Protein AF-A0A7S2PD81-F1 (afdb_monomer_lite)

Organism: NCBI:txid1333877

Radius of gyration: 22.2 Å; chains: 1; bounding box: 56×40×67 Å

Foldseek 3Di:
DLLLVLLVLVVCQQAPWDFDDDPPDGDTHHPPSNCLQLQNFPDPPRAHAEADCVLVVLQVLFDADPDVVVVVSSVVSVCSRVCVCVVRVADPDLQRYAPVCLVVLVFQFPVSNNVQLVSQVRVCVVVVHDDDPSLCLLQCVPVPNCVRCVSSVVSVLSVCVVVLVSFLFPLLADDDDDDDPVQSDKRWDKDFSCQQANDDDTPHIGIAIGGPQDSRSQFSDPDPPDPPRHRDHDPSSYNRDDPLQLCVQDPDHDQALVVLVPDPDGHCPVVPDDSVRSSVSSNVSNDPVSSNDD

Secondary structure (DSSP, 8-state):
-HHHHHHHHHHHHHH-EEEP--SS---EEE-HHHHHHTT--SSTT----EE--HHHHHHHTT-----HHHHHHHHHHHHHHHHHHHHTT--SSTTTEE-GGGGTTT--BGGG-HHHHHHHHHHHHHTT---SSHHHHHHTSSHHHHHH-HHHHHHHHHHHHHHHTT-S-GGGSPPS----GGGGS-EEEEEEHHHHH-SS---SEEEEEEBTTBS-TT-S-SSSS-TT-S----TTS-SS--TT-GGGTSSS--SSHHHHHT-S----TTTTS-HHHHHHHHHHTTSTTTTS--

Structure (mmCIF, N/CA/C/O backbone):
data_AF-A0A7S2PD81-F1
#
_entry.id   AF-A0A7S2PD81-F1
#
loop_
_atom_site.group_PDB
_atom_site.id
_atom_site.type_symbol
_atom_site.label_atom_id
_atom_site.label_alt_id
_atom_site.label_comp_id
_atom_site.label_asym_id
_atom_site.label_entity_id
_atom_site.label_seq_id
_atom_site.pdbx_PDB_ins_code
_atom_site.Cartn_x
_atom_site.Cartn_y
_atom_site.Cartn_z
_atom_site.occupancy
_atom_site.B_iso_or_equiv
_atom_site.auth_seq_id
_atom_site.auth_comp_id
_atom_site.auth_asym_id
_atom_site.auth_atom_id
_atom_site.pdbx_PDB_model_num
ATOM 1 N N . VAL A 1 1 ? 2.265 -14.048 -4.305 1.00 79.00 1 VAL A N 1
ATOM 2 C CA . VAL A 1 1 ? 1.873 -14.519 -2.953 1.00 79.00 1 VAL A CA 1
ATOM 3 C C . VAL A 1 1 ? 1.344 -13.384 -2.081 1.00 79.00 1 VAL A C 1
ATOM 5 O O . VAL A 1 1 ? 0.157 -13.403 -1.804 1.00 79.00 1 VAL A O 1
ATOM 8 N N . LEU A 1 2 ? 2.142 -12.369 -1.715 1.00 88.75 2 LEU A N 1
ATOM 9 C CA . LEU A 1 2 ? 1.681 -11.299 -0.805 1.00 88.75 2 LEU A CA 1
ATOM 10 C C . LEU A 1 2 ? 0.425 -10.558 -1.285 1.00 88.75 2 LEU A C 1
ATOM 12 O O . LEU A 1 2 ? -0.483 -10.368 -0.492 1.00 88.75 2 LEU A O 1
ATOM 16 N N . GLY A 1 3 ? 0.303 -10.255 -2.583 1.00 93.00 3 GLY A N 1
ATOM 17 C CA . GLY A 1 3 ? -0.928 -9.649 -3.110 1.00 93.00 3 GLY A CA 1
ATOM 18 C C . GLY A 1 3 ? -2.180 -10.514 -2.928 1.00 93.00 3 GLY A C 1
ATOM 19 O O . GLY A 1 3 ? -3.256 -9.981 -2.686 1.00 93.00 3 GLY A O 1
ATOM 20 N N . ALA A 1 4 ? -2.047 -11.846 -2.971 1.00 95.06 4 ALA A N 1
ATOM 21 C CA . ALA A 1 4 ? -3.160 -12.761 -2.708 1.00 95.06 4 ALA A CA 1
ATOM 22 C C . ALA A 1 4 ? -3.541 -12.754 -1.224 1.00 95.06 4 ALA A C 1
ATOM 24 O O . ALA A 1 4 ? -4.722 -12.692 -0.902 1.00 95.06 4 ALA A O 1
ATOM 25 N N . ILE A 1 5 ? -2.548 -12.732 -0.328 1.00 96.50 5 ILE A N 1
ATOM 26 C CA . ILE A 1 5 ? -2.778 -12.587 1.116 1.00 96.50 5 ILE A CA 1
ATOM 27 C C . ILE A 1 5 ? -3.477 -11.252 1.406 1.00 96.50 5 ILE A C 1
ATOM 29 O O . ILE A 1 5 ? -4.442 -11.227 2.160 1.00 96.50 5 ILE A O 1
ATOM 33 N N . SER A 1 6 ? -3.062 -10.161 0.758 1.00 97.06 6 SER A N 1
ATOM 34 C CA . SER A 1 6 ? -3.711 -8.852 0.880 1.00 97.06 6 SER A CA 1
ATOM 35 C C . SER A 1 6 ? -5.141 -8.831 0.348 1.00 97.06 6 SER A C 1
ATOM 37 O O . SER A 1 6 ? -6.004 -8.244 0.991 1.00 97.06 6 SER A O 1
ATOM 39 N N . ALA A 1 7 ? -5.419 -9.491 -0.780 1.00 97.31 7 ALA A N 1
ATOM 40 C CA . ALA A 1 7 ? -6.780 -9.619 -1.304 1.00 97.31 7 ALA A CA 1
ATOM 41 C C . ALA A 1 7 ? -7.683 -10.416 -0.347 1.00 97.31 7 ALA A C 1
ATOM 43 O O . ALA A 1 7 ? -8.806 -10.005 -0.066 1.00 97.31 7 ALA A O 1
ATOM 44 N N . VAL A 1 8 ? -7.177 -11.522 0.212 1.00 96.88 8 VAL A N 1
ATOM 45 C CA . VAL A 1 8 ? -7.891 -12.299 1.236 1.00 96.88 8 VAL A CA 1
ATOM 46 C C . VAL A 1 8 ? -8.118 -11.459 2.493 1.00 96.88 8 VAL A C 1
ATOM 48 O O . VAL A 1 8 ? -9.227 -11.453 3.020 1.00 96.88 8 VAL A O 1
ATOM 51 N N . ALA A 1 9 ? -7.108 -10.719 2.954 1.00 96.75 9 ALA A N 1
ATOM 52 C CA . ALA A 1 9 ? -7.219 -9.858 4.125 1.00 96.75 9 ALA A CA 1
ATOM 53 C C . ALA A 1 9 ? -8.252 -8.740 3.925 1.00 96.75 9 ALA A C 1
ATOM 55 O O . ALA A 1 9 ? -9.070 -8.525 4.814 1.00 96.75 9 ALA A O 1
ATOM 56 N N . ASP A 1 10 ? -8.274 -8.079 2.761 1.00 97.06 10 ASP A N 1
ATOM 57 C CA . ASP A 1 10 ? -9.291 -7.071 2.423 1.00 97.06 10 ASP A CA 1
ATOM 58 C C . ASP A 1 10 ? -10.686 -7.704 2.336 1.00 97.06 10 ASP A C 1
ATOM 60 O O . ASP A 1 10 ? -11.639 -7.176 2.906 1.00 97.06 10 ASP A O 1
ATOM 64 N N . ARG A 1 11 ? -10.812 -8.894 1.734 1.00 95.81 11 ARG A N 1
ATOM 65 C CA . ARG A 1 11 ? -12.096 -9.605 1.673 1.00 95.81 11 ARG A CA 1
ATOM 66 C C . ARG A 1 11 ? -12.621 -9.937 3.063 1.00 95.81 11 ARG A C 1
ATOM 68 O O . ARG A 1 11 ? -13.785 -9.666 3.346 1.00 95.81 11 ARG A O 1
ATOM 75 N N . VAL A 1 12 ? -11.768 -10.488 3.926 1.00 94.62 12 VAL A N 1
ATOM 76 C CA . VAL A 1 12 ? -12.110 -10.791 5.321 1.00 94.62 12 VAL A CA 1
ATOM 77 C C . VAL A 1 12 ? -12.462 -9.511 6.070 1.00 94.62 12 VAL A C 1
ATOM 79 O O . VAL A 1 12 ? -13.479 -9.485 6.754 1.00 94.62 12 VAL A O 1
ATOM 82 N N . ALA A 1 13 ? -11.681 -8.440 5.907 1.00 94.50 13 ALA A N 1
ATOM 83 C CA . ALA A 1 13 ? -11.956 -7.143 6.513 1.00 94.50 13 ALA A CA 1
ATOM 84 C C . ALA A 1 13 ? -13.332 -6.597 6.119 1.00 94.50 13 ALA A C 1
ATOM 86 O O . ALA A 1 13 ? -14.002 -6.022 6.966 1.00 94.50 13 ALA A O 1
ATOM 87 N N . ARG A 1 14 ? -13.790 -6.808 4.880 1.00 93.62 14 ARG A N 1
ATOM 88 C CA . ARG A 1 14 ? -15.104 -6.343 4.397 1.00 93.62 14 ARG A CA 1
ATOM 89 C C . ARG A 1 14 ? -16.279 -7.207 4.835 1.00 93.62 14 ARG A C 1
ATOM 91 O O . ARG A 1 14 ? -17.405 -6.723 4.835 1.00 93.62 14 ARG A O 1
ATOM 98 N N . THR A 1 15 ? -16.056 -8.474 5.174 1.00 91.31 15 THR A N 1
ATOM 99 C CA . THR A 1 15 ? -17.133 -9.414 5.535 1.00 91.31 15 THR A CA 1
ATOM 100 C C . THR A 1 15 ? -17.123 -9.821 7.005 1.00 91.31 15 THR A C 1
ATOM 102 O O . THR A 1 15 ? -17.916 -10.675 7.401 1.00 91.31 15 THR A O 1
ATOM 105 N N . ARG A 1 16 ? -16.204 -9.287 7.817 1.00 83.19 16 ARG A N 1
ATOM 106 C CA . ARG A 1 16 ? -16.039 -9.702 9.211 1.00 83.19 16 ARG A CA 1
ATOM 107 C C . ARG A 1 16 ? -17.278 -9.338 10.023 1.00 83.19 16 ARG A C 1
ATOM 109 O O . ARG A 1 16 ? -17.731 -8.198 10.042 1.00 83.19 16 ARG A O 1
ATOM 116 N N . THR A 1 17 ? -17.784 -10.324 10.753 1.00 80.12 17 THR A N 1
ATOM 117 C CA . THR A 1 17 ? -18.875 -10.148 11.710 1.00 80.12 17 THR A CA 1
ATOM 118 C C . THR A 1 17 ? -18.384 -10.390 13.130 1.00 80.12 17 THR A C 1
ATOM 120 O O . THR A 1 17 ? -17.614 -11.322 13.369 1.00 80.12 17 THR A O 1
ATOM 123 N N . ARG A 1 18 ? -18.844 -9.578 14.080 1.00 68.81 18 ARG A N 1
ATOM 124 C CA . ARG A 1 18 ? -18.704 -9.804 15.520 1.00 68.81 18 ARG A CA 1
ATOM 125 C C . ARG A 1 18 ? -19.963 -10.517 16.023 1.00 68.81 18 ARG A C 1
ATOM 127 O O . ARG A 1 18 ? -21.078 -10.142 15.665 1.00 68.81 18 ARG A O 1
ATOM 134 N N . CYS A 1 19 ? -19.784 -11.556 16.837 1.00 59.06 19 CYS A N 1
ATOM 135 C CA . CYS A 1 19 ? -20.883 -12.133 17.610 1.00 59.06 19 CYS A CA 1
ATOM 136 C C . CYS A 1 19 ? -20.989 -11.362 18.923 1.00 59.06 19 CYS A C 1
ATOM 138 O O . CYS A 1 19 ? -20.061 -11.419 19.731 1.00 59.06 19 CYS A O 1
ATOM 140 N N . MET A 1 20 ? -22.112 -10.685 19.143 1.00 55.31 20 MET A N 1
ATOM 141 C CA . MET A 1 20 ? -22.468 -10.213 20.478 1.00 55.31 20 MET A CA 1
ATOM 142 C C . MET A 1 20 ? -23.136 -11.372 21.224 1.00 55.31 20 MET A C 1
ATOM 144 O O . MET A 1 20 ? -23.977 -12.077 20.665 1.00 55.31 20 MET A O 1
ATOM 148 N N . ARG A 1 21 ? -22.737 -11.611 22.476 1.00 52.31 21 ARG A N 1
ATOM 149 C CA . ARG A 1 21 ? -23.534 -12.432 23.394 1.00 52.31 21 ARG A CA 1
ATOM 150 C C . ARG A 1 21 ? -24.501 -11.496 24.106 1.00 52.31 21 ARG A C 1
ATOM 152 O O . ARG A 1 21 ? -24.147 -10.977 25.156 1.00 52.31 21 ARG A O 1
ATOM 159 N N . ASP A 1 22 ? -25.685 -11.303 23.542 1.00 52.50 22 ASP A N 1
ATOM 160 C CA . ASP A 1 22 ? -26.832 -10.877 24.341 1.00 52.50 22 ASP A CA 1
ATOM 161 C C . ASP A 1 22 ? -27.573 -12.123 24.831 1.00 52.50 22 ASP A C 1
ATOM 163 O O . ASP A 1 22 ? -27.659 -13.130 24.127 1.00 52.50 22 ASP A O 1
ATOM 167 N N . GLU A 1 23 ? -28.084 -12.077 26.063 1.00 49.88 23 GLU A N 1
ATOM 168 C CA . GLU A 1 23 ? -28.612 -13.229 26.816 1.00 49.88 23 GLU A CA 1
ATOM 169 C C . GLU A 1 23 ? -29.814 -13.946 26.162 1.00 49.88 23 GLU A C 1
ATOM 171 O O . GLU A 1 23 ? -30.316 -14.922 26.722 1.00 49.88 23 GLU A O 1
ATOM 176 N N . LYS A 1 24 ? -30.291 -13.503 24.987 1.00 51.91 24 LYS A N 1
ATOM 177 C CA . LYS A 1 24 ? -31.469 -14.077 24.316 1.00 51.91 24 LYS A CA 1
ATOM 178 C C . LYS A 1 24 ? -31.337 -14.368 22.816 1.00 51.91 24 LYS A C 1
ATOM 180 O O . LYS A 1 24 ? -32.020 -15.282 22.373 1.00 51.91 24 LYS A O 1
ATOM 185 N N . GLU A 1 25 ? -30.448 -13.724 22.054 1.00 51.91 25 GLU A N 1
ATOM 186 C CA . GLU A 1 25 ? -30.193 -14.076 20.643 1.00 51.91 25 GLU A CA 1
ATOM 187 C C . GLU A 1 25 ? -28.744 -13.781 20.229 1.00 51.91 25 GLU A C 1
ATOM 189 O O . GLU A 1 25 ? -28.169 -12.746 20.560 1.00 51.91 25 GLU A O 1
ATOM 194 N N . LEU A 1 26 ? -28.144 -14.708 19.475 1.00 56.06 26 LEU A N 1
ATOM 195 C CA . LEU A 1 26 ? -26.815 -14.539 18.891 1.00 56.06 26 LEU A CA 1
ATOM 196 C C . LEU A 1 26 ? -26.930 -13.713 17.599 1.00 56.06 26 LEU A C 1
ATOM 198 O O . LEU A 1 26 ? -26.946 -14.270 16.500 1.00 56.06 26 LEU A O 1
ATOM 202 N N . GLU A 1 27 ? -27.008 -12.389 17.711 1.00 58.91 27 GLU A N 1
ATOM 203 C CA . GLU A 1 27 ? -26.963 -11.519 16.533 1.00 58.91 27 GLU A CA 1
ATOM 204 C C . GLU A 1 27 ? -25.533 -11.434 15.972 1.00 58.91 27 GLU A C 1
ATOM 206 O O . GLU A 1 27 ? -24.573 -11.068 16.660 1.00 58.91 27 GLU A O 1
ATOM 211 N N . ARG A 1 28 ? -25.377 -11.758 14.682 1.00 67.19 28 ARG A N 1
ATOM 212 C CA . ARG A 1 28 ? -24.146 -11.485 13.927 1.00 67.19 28 ARG A CA 1
ATOM 213 C C . ARG A 1 28 ? -24.239 -10.080 13.346 1.00 67.19 28 ARG A C 1
ATOM 215 O O . ARG A 1 28 ? -24.979 -9.871 12.389 1.00 67.19 28 ARG A O 1
ATOM 222 N N . ARG A 1 29 ? -23.462 -9.138 13.877 1.00 75.75 29 ARG A N 1
ATOM 223 C CA . ARG A 1 29 ? -23.321 -7.788 13.302 1.00 75.75 29 ARG A CA 1
ATOM 224 C C . ARG A 1 29 ? -21.981 -7.656 12.597 1.00 75.75 29 ARG A C 1
ATOM 226 O O . ARG A 1 29 ? -21.028 -8.335 12.975 1.00 75.75 29 ARG A O 1
ATOM 233 N N . GLN A 1 30 ? -21.893 -6.832 11.555 1.00 82.81 30 GLN A N 1
ATOM 234 C CA . GLN A 1 30 ? -20.594 -6.523 10.951 1.00 82.81 30 GLN A CA 1
ATOM 235 C C . GLN A 1 30 ? -19.711 -5.799 11.975 1.00 82.81 30 GLN A C 1
ATOM 237 O O . GLN A 1 30 ? -20.220 -5.174 12.903 1.00 82.81 30 GLN A O 1
ATOM 242 N N . SER A 1 31 ? -18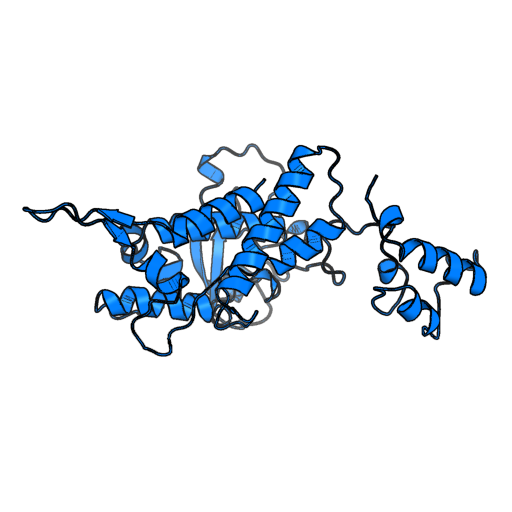.386 -5.948 11.884 1.00 89.56 31 SER A N 1
ATOM 243 C CA . SER A 1 31 ? -17.523 -5.108 12.719 1.00 89.56 31 SER A CA 1
ATOM 244 C C . SER A 1 31 ? -17.572 -3.665 12.219 1.00 89.56 31 SER A C 1
ATOM 246 O O . SER A 1 31 ? -17.705 -3.432 11.021 1.00 89.56 31 SER A O 1
ATOM 248 N N . GLU A 1 32 ? -17.413 -2.692 13.113 1.00 90.81 32 GLU A N 1
ATOM 249 C CA . GLU A 1 32 ? -17.400 -1.265 12.746 1.00 90.81 32 GLU A CA 1
ATOM 250 C C . GLU A 1 32 ? -16.345 -0.973 11.673 1.00 90.81 32 GLU A C 1
ATOM 252 O O . GLU A 1 32 ? -16.590 -0.238 10.723 1.00 90.81 32 GLU A O 1
ATOM 257 N N . PHE A 1 33 ? -15.177 -1.616 11.767 1.00 92.62 33 PHE A N 1
ATOM 258 C CA . PHE A 1 33 ? -14.152 -1.528 10.732 1.00 92.62 33 PHE A CA 1
ATOM 259 C C . PHE A 1 33 ? -14.675 -1.984 9.361 1.00 92.62 33 PHE A C 1
ATOM 261 O O . PHE A 1 33 ? -14.457 -1.279 8.376 1.00 92.62 33 PHE A O 1
ATOM 268 N N . SER A 1 34 ? -15.397 -3.110 9.298 1.00 93.81 34 SER A N 1
ATOM 269 C CA . SER A 1 34 ? -16.041 -3.602 8.073 1.00 93.81 34 SER A CA 1
ATOM 270 C C . SER A 1 34 ? -17.090 -2.631 7.539 1.00 93.81 34 SER A C 1
ATOM 272 O O . SER A 1 34 ? -17.115 -2.356 6.340 1.00 93.81 34 SER A O 1
ATOM 274 N N . GLU A 1 35 ? -17.937 -2.093 8.415 1.00 93.38 35 GLU A N 1
ATOM 275 C CA . GLU A 1 35 ? -18.982 -1.139 8.039 1.00 93.38 35 GLU A CA 1
ATOM 276 C C . GLU A 1 35 ? -18.373 0.114 7.399 1.00 93.38 35 GLU A C 1
ATOM 278 O O . GLU A 1 35 ? -18.733 0.478 6.275 1.00 93.38 35 GLU A O 1
ATOM 283 N N . LEU A 1 36 ? -17.359 0.703 8.039 1.00 94.50 36 LEU A N 1
ATOM 284 C CA . LEU A 1 36 ? -16.706 1.916 7.553 1.00 94.50 36 LEU A CA 1
ATOM 285 C C . LEU A 1 36 ? -16.028 1.725 6.192 1.00 94.50 36 LEU A C 1
ATOM 287 O O . LEU A 1 36 ? -16.194 2.567 5.306 1.00 94.50 36 LEU A O 1
ATOM 291 N N . ILE A 1 37 ? -15.282 0.636 5.979 1.00 94.94 37 ILE A N 1
ATOM 292 C CA . ILE A 1 37 ? -14.608 0.412 4.686 1.00 94.94 37 ILE A CA 1
ATOM 293 C C . ILE A 1 37 ? -15.589 0.068 3.553 1.00 94.94 37 ILE A C 1
ATOM 295 O O . ILE A 1 37 ? -15.266 0.288 2.384 1.00 94.94 37 ILE A O 1
ATOM 299 N N . ASN A 1 38 ? -16.785 -0.427 3.886 1.00 94.56 38 ASN A N 1
ATOM 300 C CA . ASN A 1 38 ? -17.868 -0.700 2.936 1.00 94.56 38 ASN A CA 1
ATOM 301 C C . ASN A 1 38 ? -18.773 0.515 2.670 1.00 94.56 38 ASN A C 1
ATOM 303 O O . ASN A 1 38 ? -19.664 0.429 1.831 1.00 94.56 38 ASN A O 1
ATOM 307 N N . GLY A 1 39 ? -18.541 1.648 3.338 1.00 92.62 39 GLY A N 1
ATOM 308 C CA . GLY A 1 39 ? -19.317 2.873 3.126 1.00 92.62 39 GLY A CA 1
ATOM 309 C C . GLY A 1 39 ? -20.480 3.076 4.103 1.00 92.62 39 GLY A C 1
ATOM 310 O O . GLY A 1 39 ? -21.169 4.086 4.005 1.00 92.62 39 GLY A O 1
ATOM 311 N N . ASN A 1 40 ? -20.664 2.190 5.081 1.00 90.25 40 ASN A N 1
ATOM 312 C CA . ASN A 1 40 ? -21.678 2.324 6.129 1.00 90.25 40 ASN A CA 1
ATOM 313 C C . ASN A 1 40 ? -21.104 3.136 7.298 1.00 90.25 40 ASN A C 1
ATOM 315 O O . ASN A 1 40 ? -20.761 2.592 8.343 1.00 90.25 40 ASN A O 1
ATOM 319 N N . GLY A 1 41 ? -20.901 4.436 7.081 1.00 85.00 41 GLY A N 1
ATOM 320 C CA . GLY A 1 41 ? -20.280 5.308 8.075 1.00 85.00 41 GLY A CA 1
ATOM 321 C C . GLY A 1 41 ? -21.232 6.119 8.942 1.00 85.00 41 GLY A C 1
ATOM 322 O O . GLY A 1 41 ? -22.447 6.058 8.780 1.00 85.00 41 GLY A O 1
ATOM 323 N N . PRO A 1 42 ? -20.670 6.925 9.862 1.00 81.25 42 PRO A N 1
ATOM 324 C CA . PRO A 1 42 ? -21.447 7.692 10.833 1.00 81.25 42 PRO A CA 1
ATOM 325 C C . PRO A 1 42 ? -22.253 8.837 10.201 1.00 81.25 42 PRO A C 1
ATOM 327 O O . PRO A 1 42 ? -23.141 9.389 10.845 1.00 81.25 42 PRO A O 1
ATOM 330 N N . THR A 1 43 ? -21.941 9.228 8.961 1.00 83.69 43 THR A N 1
ATOM 331 C CA . THR A 1 43 ? -22.621 10.304 8.230 1.00 83.69 43 THR A CA 1
ATOM 332 C C . THR A 1 43 ? -23.191 9.790 6.912 1.00 83.69 43 THR A C 1
ATOM 334 O O . THR A 1 43 ? -22.639 8.879 6.301 1.00 83.69 43 THR A O 1
ATOM 337 N N . GLN A 1 44 ? -24.264 10.424 6.424 1.00 79.25 44 GLN A N 1
ATOM 338 C CA . GLN A 1 44 ? -24.859 10.101 5.115 1.00 79.25 44 GLN A CA 1
ATOM 339 C C . GLN A 1 44 ? -23.907 10.361 3.933 1.00 79.25 44 GLN A C 1
ATOM 341 O O . GLN A 1 44 ? -24.076 9.782 2.867 1.00 79.25 44 GLN A O 1
ATOM 346 N N . GLU A 1 45 ? -22.900 11.218 4.119 1.00 86.19 45 GLU A N 1
ATOM 347 C CA . GLU A 1 45 ? -21.874 11.525 3.113 1.00 86.19 45 GLU A CA 1
ATOM 348 C C . GLU A 1 45 ? -20.661 10.586 3.175 1.00 86.19 45 GLU A C 1
ATOM 350 O O . GLU A 1 45 ? -19.696 10.764 2.425 1.00 86.19 45 GLU A O 1
ATOM 355 N N . TRP A 1 46 ? -20.657 9.616 4.093 1.00 92.00 46 TRP A N 1
ATOM 356 C CA . TRP A 1 46 ? -19.530 8.712 4.236 1.00 92.00 46 TRP A CA 1
ATOM 357 C C . TRP A 1 46 ? -19.331 7.883 2.968 1.00 92.00 46 TRP A C 1
ATOM 359 O O . TRP A 1 46 ? -20.260 7.278 2.437 1.00 92.00 46 TRP A O 1
ATOM 369 N N . ARG A 1 47 ? -18.087 7.842 2.488 1.00 93.12 47 ARG A N 1
ATOM 370 C CA . ARG A 1 47 ? -17.717 7.097 1.285 1.00 93.12 47 ARG A CA 1
ATOM 371 C C . ARG A 1 47 ? -16.887 5.865 1.635 1.00 93.12 47 ARG A C 1
ATOM 373 O O . ARG A 1 47 ? -16.043 5.951 2.535 1.00 93.12 47 ARG A O 1
ATOM 380 N N . PRO A 1 48 ? -17.080 4.754 0.903 1.00 95.12 48 PRO A N 1
ATOM 381 C CA . PRO A 1 48 ? -16.290 3.543 1.077 1.00 95.12 48 PRO A CA 1
ATOM 382 C C . PRO A 1 48 ? -14.799 3.805 0.843 1.00 95.12 48 PRO A C 1
ATOM 384 O O . PRO A 1 48 ? -14.407 4.768 0.179 1.00 95.12 48 PRO A O 1
ATOM 387 N N . LEU A 1 49 ? -13.973 2.936 1.419 1.00 96.25 49 LEU A N 1
ATOM 388 C CA . LEU A 1 49 ? -12.516 3.034 1.401 1.00 96.25 49 LEU A CA 1
ATOM 389 C C . LEU A 1 49 ? -11.920 1.739 0.848 1.00 96.25 49 LEU A C 1
ATOM 391 O O . LEU A 1 49 ? -12.423 0.647 1.127 1.00 96.25 49 LEU A O 1
ATOM 395 N N . ALA A 1 50 ? -10.830 1.832 0.090 1.00 96.06 50 ALA A N 1
ATOM 396 C CA . ALA A 1 50 ? -10.133 0.654 -0.428 1.00 96.06 50 ALA A CA 1
ATOM 397 C C . ALA A 1 50 ? -8.627 0.864 -0.562 1.00 96.06 50 ALA A C 1
ATOM 399 O O . ALA A 1 50 ? -8.137 1.984 -0.651 1.00 96.06 50 ALA A O 1
ATOM 400 N N . VAL A 1 51 ? -7.885 -0.237 -0.611 1.00 95.75 51 VAL A N 1
ATOM 401 C CA . VAL A 1 51 ? -6.463 -0.209 -0.958 1.00 95.75 51 VAL A CA 1
ATOM 402 C C . VAL A 1 51 ? -6.324 -0.066 -2.471 1.00 95.75 51 VAL A C 1
ATOM 404 O O . VAL A 1 51 ? -6.934 -0.831 -3.220 1.00 95.75 51 VAL A O 1
ATOM 407 N N . ASP A 1 52 ? -5.505 0.879 -2.931 1.00 92.81 52 ASP A N 1
ATOM 408 C CA . ASP A 1 52 ? -5.215 1.025 -4.359 1.00 92.81 52 ASP A CA 1
ATOM 409 C C . ASP A 1 52 ? -4.170 -0.016 -4.829 1.00 92.81 52 ASP A C 1
ATOM 411 O O . ASP A 1 52 ? -3.037 -0.013 -4.325 1.00 92.81 52 ASP A O 1
ATOM 415 N N . PRO A 1 53 ? -4.500 -0.897 -5.803 1.00 92.56 53 PRO A N 1
ATOM 416 C CA . PRO A 1 53 ? -3.570 -1.880 -6.352 1.00 92.56 53 PRO A CA 1
ATOM 417 C C . PRO A 1 53 ? -2.648 -1.327 -7.458 1.00 92.56 53 PRO A C 1
ATOM 419 O O . PRO A 1 53 ? -1.924 -2.115 -8.069 1.00 92.56 53 PRO A O 1
ATOM 422 N N . VAL A 1 54 ? -2.655 -0.024 -7.777 1.00 90.12 54 VAL A N 1
ATOM 423 C CA . VAL A 1 54 ? -1.904 0.552 -8.919 1.00 90.12 54 VAL A CA 1
ATOM 424 C C . VAL A 1 54 ? -0.438 0.123 -8.980 1.00 90.12 54 VAL A C 1
ATOM 426 O O . VAL A 1 54 ? 0.030 -0.279 -10.048 1.00 90.12 54 VAL A O 1
ATOM 429 N N . SER A 1 55 ? 0.298 0.160 -7.868 1.00 90.06 55 SER A N 1
ATOM 430 C CA . SER A 1 55 ? 1.703 -0.266 -7.879 1.00 90.06 55 SER A CA 1
ATOM 431 C C . SER A 1 55 ? 1.858 -1.752 -8.177 1.00 90.06 55 SER A C 1
ATOM 433 O O . SER A 1 55 ? 2.776 -2.137 -8.899 1.00 90.06 55 SER A O 1
ATOM 435 N N . PHE A 1 56 ? 0.934 -2.586 -7.691 1.00 92.06 56 PHE A N 1
ATOM 436 C CA . PHE A 1 56 ? 0.928 -4.013 -7.996 1.00 92.06 56 PHE A CA 1
ATOM 437 C C . PHE A 1 56 ? 0.655 -4.265 -9.476 1.00 92.06 56 PHE A C 1
ATOM 439 O O . PHE A 1 56 ? 1.352 -5.079 -10.078 1.00 92.06 56 PHE A O 1
ATOM 446 N N . LEU A 1 57 ? -0.302 -3.544 -10.070 1.00 88.94 57 LEU A N 1
ATOM 447 C CA . LEU A 1 57 ? -0.598 -3.621 -11.503 1.00 88.94 57 LEU A CA 1
ATOM 448 C C . LEU A 1 57 ? 0.638 -3.277 -12.331 1.00 88.94 57 LEU A C 1
ATOM 450 O O . LEU A 1 57 ? 1.045 -4.069 -13.175 1.00 88.94 57 LEU A O 1
ATOM 454 N N . ARG A 1 58 ? 1.285 -2.150 -12.016 1.00 86.25 58 ARG A N 1
ATOM 455 C CA . ARG A 1 58 ? 2.496 -1.701 -12.714 1.00 86.25 58 ARG A CA 1
ATOM 456 C C . ARG A 1 58 ? 3.635 -2.708 -12.611 1.00 86.25 58 ARG A C 1
ATOM 458 O O . ARG A 1 58 ? 4.244 -3.016 -13.626 1.00 86.25 58 ARG A O 1
ATOM 465 N N . GLN A 1 59 ? 3.925 -3.232 -11.416 1.00 86.56 59 GLN A N 1
ATOM 466 C CA . GLN A 1 59 ? 4.975 -4.250 -11.277 1.00 86.56 59 GLN A CA 1
ATOM 467 C C . GLN A 1 59 ? 4.601 -5.550 -12.002 1.00 86.56 59 GLN A C 1
ATOM 469 O O . GLN A 1 59 ? 5.454 -6.195 -12.602 1.00 86.56 59 GLN A O 1
ATOM 474 N N . SER A 1 60 ? 3.325 -5.935 -11.971 1.00 86.38 60 SER A N 1
ATOM 475 C CA . SER A 1 60 ? 2.842 -7.176 -12.585 1.00 86.38 60 SER A CA 1
ATOM 476 C C . SER A 1 60 ? 2.960 -7.195 -14.109 1.00 86.38 60 SER A C 1
ATOM 478 O O . SER A 1 60 ? 2.980 -8.284 -14.677 1.00 86.38 60 SER A O 1
ATOM 480 N N . GLU A 1 61 ? 3.069 -6.034 -14.765 1.00 80.12 61 GLU A N 1
ATOM 481 C CA . GLU A 1 61 ? 3.320 -5.939 -16.211 1.00 80.12 61 GLU A CA 1
ATOM 482 C C . GLU A 1 61 ? 4.660 -6.558 -16.622 1.00 80.12 61 GLU A C 1
ATOM 484 O O . GLU A 1 61 ? 4.790 -7.021 -17.750 1.00 80.12 61 GLU A O 1
ATOM 489 N N . THR A 1 62 ? 5.667 -6.532 -15.745 1.00 79.69 62 THR A N 1
ATOM 490 C CA . THR A 1 62 ? 7.043 -6.901 -16.112 1.00 79.69 62 THR A CA 1
ATOM 491 C C . THR A 1 62 ? 7.663 -7.972 -15.229 1.00 79.69 62 THR A C 1
ATOM 493 O O . THR A 1 62 ? 8.772 -8.413 -15.509 1.00 79.69 62 THR A O 1
ATOM 496 N N . ILE A 1 63 ? 6.975 -8.410 -14.172 1.00 80.75 63 ILE A N 1
ATOM 497 C CA . ILE A 1 63 ? 7.424 -9.557 -13.382 1.00 80.75 63 ILE A CA 1
ATOM 498 C C . ILE A 1 63 ? 7.189 -10.839 -14.186 1.00 80.75 63 ILE A C 1
ATOM 500 O O . ILE A 1 63 ? 6.043 -11.246 -14.416 1.00 80.75 63 ILE A O 1
ATOM 504 N N . GLU A 1 64 ? 8.281 -11.511 -14.524 1.00 78.62 64 GLU A N 1
ATOM 505 C CA . GLU A 1 64 ? 8.278 -12.835 -15.141 1.00 78.62 64 GLU A CA 1
ATOM 506 C C . GLU A 1 64 ? 7.822 -13.876 -14.114 1.00 78.62 64 GLU A C 1
ATOM 508 O O . GLU A 1 64 ? 8.295 -13.909 -12.974 1.00 78.62 64 GLU A O 1
ATOM 513 N N . VAL A 1 65 ? 6.841 -14.695 -14.485 1.00 80.44 65 VAL A N 1
ATOM 514 C CA . VAL A 1 65 ? 6.338 -15.789 -13.651 1.00 80.44 65 VAL A CA 1
ATOM 515 C C . VAL A 1 65 ? 6.135 -17.005 -14.536 1.00 80.44 65 VAL A C 1
ATOM 517 O O . VAL A 1 65 ? 5.200 -17.056 -15.332 1.00 80.44 65 VAL A O 1
ATOM 520 N N . ALA A 1 66 ? 7.008 -17.992 -14.346 1.00 84.12 66 ALA A N 1
ATOM 521 C CA . ALA A 1 66 ? 6.962 -19.260 -15.065 1.00 84.12 66 ALA A CA 1
ATOM 522 C C . ALA A 1 66 ? 5.853 -20.196 -14.551 1.00 84.12 66 ALA A C 1
ATOM 524 O O . ALA A 1 66 ? 5.315 -21.000 -15.306 1.00 84.12 66 ALA A O 1
ATOM 525 N N . ALA A 1 67 ? 5.492 -20.099 -13.265 1.00 89.56 67 ALA A N 1
ATOM 526 C CA . ALA A 1 67 ? 4.483 -20.970 -12.665 1.00 89.56 67 ALA A CA 1
ATOM 527 C C . ALA A 1 67 ? 3.054 -20.495 -13.015 1.00 89.56 67 ALA A C 1
ATOM 529 O O . ALA A 1 67 ? 2.676 -19.378 -12.632 1.00 89.56 67 ALA A O 1
ATOM 530 N N . PRO A 1 68 ? 2.230 -21.309 -13.700 1.00 88.31 68 PRO A N 1
ATOM 531 C CA . PRO A 1 68 ? 0.895 -20.899 -14.139 1.00 88.31 68 PRO A CA 1
ATOM 532 C C . PRO A 1 68 ? -0.035 -20.546 -12.969 1.00 88.31 68 PRO A C 1
ATOM 534 O O . PRO A 1 68 ? -0.819 -19.602 -13.065 1.00 88.31 68 PRO A O 1
ATOM 537 N N . GLU A 1 69 ? 0.092 -21.222 -11.828 1.00 91.25 69 GLU A N 1
ATOM 538 C CA . GLU A 1 69 ? -0.707 -20.974 -10.624 1.00 91.25 69 GLU A CA 1
ATOM 539 C C . GLU A 1 69 ? -0.473 -19.561 -10.080 1.00 91.25 69 GLU A C 1
ATOM 541 O O . GLU A 1 69 ? -1.398 -18.890 -9.616 1.00 91.25 69 GLU A O 1
ATOM 546 N N . LEU A 1 70 ? 0.766 -19.072 -10.174 1.00 89.12 70 LEU A N 1
ATOM 547 C CA . LEU A 1 70 ? 1.120 -17.722 -9.754 1.00 89.12 70 LEU A CA 1
ATOM 548 C C . LEU A 1 70 ? 0.581 -16.659 -10.725 1.00 89.12 70 LEU A C 1
ATOM 550 O O . LEU A 1 70 ? 0.236 -15.564 -10.274 1.00 89.12 70 LEU A O 1
ATOM 554 N N . ASN A 1 71 ? 0.451 -16.974 -12.019 1.00 88.62 71 ASN A N 1
ATOM 555 C CA . ASN A 1 71 ? -0.212 -16.101 -12.994 1.00 88.62 71 ASN A CA 1
ATOM 556 C C . ASN A 1 71 ? -1.726 -16.031 -12.754 1.00 88.62 71 ASN A C 1
ATOM 558 O O . ASN A 1 71 ? -2.293 -14.939 -12.755 1.00 88.62 71 ASN A O 1
ATOM 562 N N . ILE A 1 72 ? -2.373 -17.159 -12.445 1.00 90.69 72 ILE A N 1
ATOM 563 C CA . ILE A 1 72 ? -3.791 -17.180 -12.050 1.00 90.69 72 ILE A CA 1
ATOM 564 C C . ILE A 1 72 ? -3.995 -16.350 -10.779 1.00 90.69 72 ILE A C 1
ATOM 566 O O . ILE A 1 72 ? -4.869 -15.484 -10.738 1.00 90.69 72 ILE A O 1
ATOM 570 N N . ALA A 1 73 ? -3.155 -16.554 -9.759 1.00 92.25 73 ALA A N 1
ATOM 571 C CA . ALA A 1 73 ? -3.228 -15.794 -8.515 1.00 92.25 73 ALA A CA 1
ATOM 572 C C . ALA A 1 73 ? -3.027 -14.288 -8.746 1.00 92.25 73 ALA A C 1
ATOM 574 O O . ALA A 1 73 ? -3.740 -13.474 -8.164 1.00 92.25 73 ALA A O 1
ATOM 575 N N . ARG A 1 74 ? -2.089 -13.899 -9.619 1.00 90.94 74 ARG A N 1
ATOM 576 C CA . ARG A 1 74 ? -1.876 -12.501 -10.022 1.00 90.94 74 ARG A CA 1
ATOM 577 C C . ARG A 1 74 ? -3.144 -11.906 -10.636 1.00 90.94 74 ARG A C 1
ATOM 579 O O . ARG A 1 74 ? -3.592 -10.859 -10.175 1.00 90.94 74 ARG A O 1
ATOM 586 N N . THR A 1 75 ? -3.744 -12.578 -11.616 1.00 91.62 75 THR A N 1
ATOM 587 C CA . THR A 1 75 ? -4.984 -12.121 -12.263 1.00 91.62 75 THR A CA 1
ATOM 588 C C . THR A 1 75 ? -6.144 -12.044 -11.272 1.00 91.62 75 THR A C 1
ATOM 590 O O . THR A 1 75 ? -6.894 -11.072 -11.291 1.00 91.62 75 THR A O 1
ATOM 593 N N . ALA A 1 76 ? -6.258 -13.004 -10.349 1.00 94.94 76 ALA A N 1
ATOM 594 C CA . ALA A 1 76 ? -7.281 -12.994 -9.306 1.00 94.94 76 ALA A CA 1
ATOM 595 C C . ALA A 1 76 ? -7.141 -11.788 -8.362 1.00 94.94 76 ALA A C 1
ATOM 597 O O . ALA A 1 76 ? -8.137 -11.145 -8.044 1.00 94.94 76 ALA A O 1
ATOM 598 N N . VAL A 1 77 ? -5.915 -11.429 -7.963 1.00 95.56 77 VAL A N 1
ATOM 599 C CA . VAL A 1 77 ? -5.652 -10.229 -7.146 1.00 95.56 77 VAL A CA 1
ATOM 600 C C . VAL A 1 77 ? -6.062 -8.960 -7.887 1.00 95.56 77 VAL A C 1
ATOM 602 O O . VAL A 1 77 ? -6.740 -8.104 -7.320 1.00 95.56 77 VAL A O 1
ATOM 605 N N . VAL A 1 78 ? -5.678 -8.846 -9.161 1.00 92.88 78 VAL A N 1
ATOM 606 C CA . VAL A 1 78 ? -6.042 -7.702 -10.009 1.00 92.88 78 VAL A CA 1
ATOM 607 C C . VAL A 1 78 ? -7.555 -7.586 -10.163 1.00 92.88 78 VAL A C 1
ATOM 609 O O . VAL A 1 78 ? -8.106 -6.502 -9.966 1.00 92.88 78 VAL A O 1
ATOM 612 N N . SER A 1 79 ? -8.219 -8.696 -10.484 1.00 95.44 79 SER A N 1
ATOM 613 C CA . SER A 1 79 ? -9.670 -8.764 -10.649 1.00 95.44 79 SER A CA 1
ATOM 614 C C . SER A 1 79 ? -10.390 -8.399 -9.354 1.00 95.44 79 SER A C 1
ATOM 616 O O . SER A 1 79 ? -11.302 -7.577 -9.385 1.00 95.44 79 SER A O 1
ATOM 618 N N . TYR A 1 80 ? -9.926 -8.916 -8.213 1.00 97.12 80 TYR A N 1
ATOM 619 C CA . TYR A 1 80 ? -10.497 -8.616 -6.906 1.00 97.12 80 TYR A CA 1
ATOM 620 C C . TYR A 1 80 ? -10.465 -7.117 -6.591 1.00 97.12 80 TYR A C 1
ATOM 622 O O . TYR A 1 80 ? -11.516 -6.510 -6.401 1.00 97.12 80 TYR A O 1
ATOM 630 N N . PHE A 1 81 ? -9.281 -6.496 -6.566 1.00 95.88 81 PHE A N 1
ATOM 631 C CA . PHE A 1 81 ? -9.179 -5.086 -6.180 1.00 95.88 81 PHE A CA 1
ATOM 632 C C . PHE A 1 81 ? -9.818 -4.151 -7.212 1.00 95.88 81 PHE A C 1
ATOM 634 O O . PHE A 1 81 ? -10.400 -3.138 -6.831 1.00 95.88 81 PHE A O 1
ATOM 641 N N . SER A 1 82 ? -9.770 -4.492 -8.505 1.00 93.62 82 SER A N 1
ATOM 642 C CA . SER A 1 82 ? -10.487 -3.721 -9.531 1.00 93.62 82 SER A CA 1
ATOM 643 C C . SER A 1 82 ? -12.000 -3.808 -9.329 1.00 93.62 82 SER A C 1
ATOM 645 O O . SER A 1 82 ? -12.669 -2.780 -9.344 1.00 93.62 82 SER A O 1
ATOM 647 N N . GLY A 1 83 ? -12.517 -5.006 -9.039 1.00 95.75 83 GLY A N 1
ATOM 648 C CA . GLY A 1 83 ? -13.927 -5.225 -8.734 1.00 95.75 83 GLY A CA 1
ATOM 649 C C . GLY A 1 83 ? -14.379 -4.519 -7.455 1.00 95.75 83 GLY A C 1
ATOM 650 O O . GLY A 1 83 ? -15.477 -3.980 -7.426 1.00 95.75 83 GLY A O 1
ATOM 651 N N . VAL A 1 84 ? -13.535 -4.447 -6.418 1.00 95.88 84 VAL A N 1
ATOM 652 C CA . VAL A 1 84 ? -13.819 -3.655 -5.206 1.00 95.88 84 VAL A CA 1
ATOM 653 C C . VAL A 1 84 ? -13.950 -2.170 -5.547 1.00 95.88 84 VAL A C 1
ATOM 655 O O . VAL A 1 84 ? -14.931 -1.541 -5.155 1.00 95.88 84 VAL A O 1
ATOM 658 N N . LEU A 1 85 ? -12.990 -1.609 -6.290 1.00 94.62 85 LEU A N 1
ATOM 659 C CA . LEU A 1 85 ? -13.033 -0.197 -6.681 1.00 94.62 85 LEU A CA 1
ATOM 660 C C . LEU A 1 85 ? -14.272 0.121 -7.528 1.00 94.62 85 LEU A C 1
ATOM 662 O O . LEU A 1 85 ? -14.913 1.144 -7.302 1.00 94.62 85 LEU A O 1
ATOM 666 N N . GLU A 1 86 ? -14.620 -0.753 -8.471 1.00 95.00 86 GLU A N 1
ATOM 667 C CA . GLU A 1 86 ? -15.790 -0.597 -9.339 1.00 95.00 86 GLU A CA 1
ATOM 668 C C . GLU A 1 86 ? -17.106 -0.730 -8.563 1.00 95.00 86 GLU A C 1
ATOM 670 O O . GLU A 1 86 ? -17.953 0.160 -8.634 1.00 95.00 86 GLU A O 1
ATOM 675 N N . HIS A 1 87 ? -17.257 -1.796 -7.771 1.00 94.94 87 HIS A N 1
ATOM 676 C CA . HIS A 1 87 ? -18.473 -2.084 -7.006 1.00 94.94 87 HIS A CA 1
ATOM 677 C C . HIS A 1 87 ? -18.849 -0.939 -6.062 1.00 94.94 87 HIS A C 1
ATOM 679 O O . HIS A 1 87 ? -20.009 -0.539 -5.995 1.00 94.94 87 HIS A O 1
ATOM 685 N N . PHE A 1 88 ? -17.856 -0.389 -5.363 1.00 93.38 88 PHE A N 1
ATOM 686 C CA . PHE A 1 88 ? -18.042 0.714 -4.423 1.00 93.38 88 PHE A CA 1
ATOM 687 C C . PHE A 1 88 ? -17.874 2.101 -5.066 1.00 93.38 88 PHE A C 1
ATOM 689 O O . PHE A 1 88 ? -17.934 3.108 -4.361 1.00 93.38 88 PHE A O 1
ATOM 696 N N . GLN A 1 89 ? -17.649 2.170 -6.385 1.00 92.88 89 GLN A N 1
ATOM 697 C CA . GLN A 1 89 ? -17.423 3.409 -7.145 1.00 92.88 89 GLN A CA 1
ATOM 698 C C . GLN A 1 89 ? -16.324 4.302 -6.536 1.00 92.88 89 GLN A C 1
ATOM 700 O O . GLN A 1 89 ? -16.408 5.535 -6.529 1.00 92.88 89 GLN A O 1
ATOM 705 N N . ILE A 1 90 ? -15.275 3.673 -6.005 1.00 92.50 90 ILE A N 1
ATOM 706 C CA . ILE A 1 90 ? -14.185 4.351 -5.307 1.00 92.50 90 ILE A CA 1
ATOM 707 C C . ILE A 1 90 ? -13.296 5.046 -6.332 1.00 92.50 90 ILE A C 1
ATOM 709 O O . ILE A 1 90 ? -12.687 4.424 -7.207 1.00 92.50 90 ILE A O 1
ATOM 713 N N . LYS A 1 91 ? -13.170 6.365 -6.190 1.00 88.12 91 LYS A N 1
ATOM 714 C CA . LYS A 1 91 ? -12.200 7.149 -6.952 1.00 88.12 91 LYS A CA 1
ATOM 715 C C . LYS A 1 91 ? -10.815 6.917 -6.355 1.00 88.12 91 LYS A C 1
ATOM 717 O O . LYS A 1 91 ? -10.654 7.011 -5.142 1.00 88.12 91 LYS A O 1
ATOM 722 N N . ARG A 1 92 ? -9.803 6.693 -7.203 1.00 85.38 92 ARG A N 1
ATOM 723 C CA . ARG A 1 92 ? -8.384 6.646 -6.796 1.00 85.38 92 ARG A CA 1
ATOM 724 C C . ARG A 1 92 ? -7.906 8.040 -6.395 1.00 85.38 92 ARG A C 1
ATOM 726 O O . ARG A 1 92 ? -7.253 8.747 -7.159 1.00 85.38 92 ARG A O 1
ATOM 733 N N . SER A 1 93 ? -8.349 8.475 -5.226 1.00 85.19 93 SER A N 1
ATOM 734 C CA . SER A 1 93 ? -8.082 9.781 -4.651 1.00 85.19 93 SER A CA 1
ATOM 735 C C . SER A 1 93 ? -7.655 9.595 -3.207 1.00 85.19 93 SER A C 1
ATOM 737 O O . SER A 1 93 ? -8.215 8.759 -2.507 1.00 85.19 93 SER A O 1
ATOM 739 N N . LYS A 1 94 ? -6.733 10.443 -2.749 1.00 83.56 94 LYS A N 1
ATOM 740 C CA . LYS A 1 94 ? -6.155 10.428 -1.394 1.00 83.56 94 LYS A CA 1
ATOM 741 C C . LYS A 1 94 ? -7.164 10.342 -0.241 1.00 83.56 94 LYS A C 1
ATOM 743 O O . LYS A 1 94 ? -6.783 9.989 0.869 1.00 83.56 94 LYS A O 1
ATOM 748 N N . ASP A 1 95 ? -8.412 10.747 -0.468 1.00 88.69 95 ASP A N 1
ATOM 749 C CA . ASP A 1 95 ? -9.453 10.749 0.556 1.00 88.69 95 ASP A CA 1
ATOM 750 C C . ASP A 1 95 ? -10.200 9.405 0.628 1.00 88.69 95 ASP A C 1
ATOM 752 O O . ASP A 1 95 ? -10.751 9.092 1.677 1.00 88.69 95 ASP A O 1
ATOM 756 N N . ASP A 1 96 ? -10.212 8.610 -0.446 1.00 92.06 96 ASP A N 1
ATOM 757 C CA . ASP A 1 96 ? -10.985 7.362 -0.549 1.00 92.06 96 ASP A CA 1
ATOM 758 C C . ASP A 1 96 ? -10.100 6.099 -0.633 1.00 92.06 96 ASP A C 1
ATOM 760 O O . ASP A 1 96 ? -10.603 4.973 -0.597 1.00 92.06 96 ASP A O 1
ATOM 764 N N . THR A 1 97 ? -8.780 6.271 -0.703 1.00 94.50 97 THR A N 1
ATOM 765 C CA . THR A 1 97 ? -7.806 5.178 -0.709 1.00 94.50 97 THR A CA 1
ATOM 766 C C . THR A 1 97 ? -7.062 5.040 0.624 1.00 94.50 97 THR A C 1
ATOM 768 O O . THR A 1 97 ? -6.947 5.981 1.413 1.00 94.50 97 THR A O 1
ATOM 771 N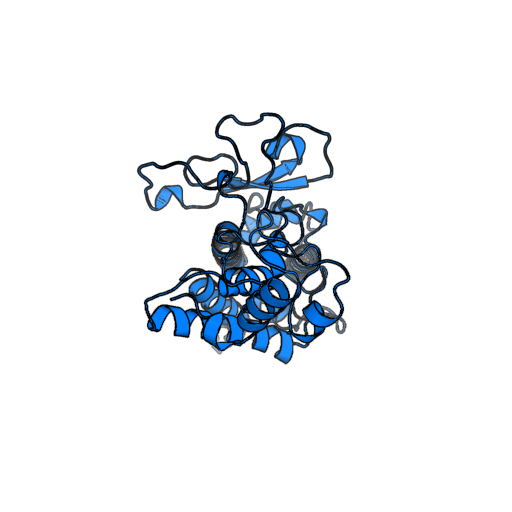 N . LEU A 1 98 ? -6.629 3.813 0.922 1.00 95.25 98 LEU A N 1
ATOM 772 C CA . LEU A 1 98 ? -5.909 3.441 2.139 1.00 95.25 98 LEU A CA 1
ATOM 773 C C . LEU A 1 98 ? -4.471 3.036 1.808 1.00 95.25 98 LEU A C 1
ATOM 775 O O . LEU A 1 98 ? -4.243 2.250 0.884 1.00 95.25 98 LEU A O 1
ATOM 779 N N . PHE A 1 99 ? -3.531 3.470 2.654 1.00 94.50 99 PHE A N 1
ATOM 780 C CA . PHE A 1 99 ? -2.117 3.094 2.597 1.00 94.50 99 PHE A CA 1
ATOM 781 C C . PHE A 1 99 ? -1.442 3.525 1.285 1.00 94.50 99 PHE A C 1
ATOM 783 O O . PHE A 1 99 ? -0.795 2.728 0.604 1.00 94.50 99 PHE A O 1
ATOM 790 N N . ASP A 1 100 ? -1.574 4.800 0.925 1.00 92.19 100 ASP A N 1
ATOM 791 C CA . ASP A 1 100 ? -1.121 5.367 -0.355 1.00 92.19 100 ASP A CA 1
ATOM 792 C C . ASP A 1 100 ? 0.367 5.741 -0.368 1.00 92.19 100 ASP A C 1
ATOM 794 O O . ASP A 1 100 ? 0.808 6.662 -1.063 1.00 92.19 100 ASP A O 1
ATOM 798 N N . TRP A 1 101 ? 1.190 5.034 0.401 1.00 89.19 101 TRP A N 1
ATOM 799 C CA . TRP A 1 101 ? 2.604 5.377 0.556 1.00 89.19 101 TRP A CA 1
ATOM 800 C C . TRP A 1 101 ? 3.372 5.280 -0.762 1.00 89.19 101 TRP A C 1
ATOM 802 O O . TRP A 1 101 ? 4.314 6.036 -0.988 1.00 89.19 101 TRP A O 1
ATOM 812 N N . ASP A 1 102 ? 2.941 4.389 -1.649 1.00 89.44 102 ASP A N 1
ATOM 813 C CA . ASP A 1 102 ? 3.476 4.192 -2.994 1.00 89.44 102 ASP A CA 1
ATOM 814 C C . ASP A 1 102 ? 3.233 5.381 -3.935 1.00 89.44 102 ASP A C 1
ATOM 816 O O . ASP A 1 102 ? 4.025 5.614 -4.848 1.00 89.44 102 ASP A O 1
ATOM 820 N N . HIS A 1 103 ? 2.200 6.185 -3.674 1.00 87.94 103 HIS A N 1
ATOM 821 C CA . HIS A 1 103 ? 1.956 7.460 -4.356 1.00 87.94 103 HIS A CA 1
ATOM 822 C C . HIS A 1 103 ? 2.765 8.620 -3.757 1.00 87.94 103 HIS A C 1
ATOM 824 O O . HIS A 1 103 ? 2.836 9.701 -4.340 1.00 87.94 103 HIS A O 1
ATOM 830 N N . ASN A 1 104 ? 3.377 8.402 -2.593 1.00 86.75 104 ASN A N 1
ATOM 831 C CA . ASN A 1 104 ? 4.005 9.424 -1.764 1.00 86.75 104 ASN A CA 1
ATOM 832 C C . ASN A 1 104 ? 5.509 9.180 -1.594 1.00 86.75 104 ASN A C 1
ATOM 834 O O . ASN A 1 104 ? 6.041 9.299 -0.488 1.00 86.75 104 ASN A O 1
ATOM 838 N N . ASP A 1 105 ? 6.176 8.825 -2.695 1.00 87.00 105 ASP A N 1
ATOM 839 C CA . ASP A 1 105 ? 7.612 8.523 -2.761 1.00 87.00 105 ASP A CA 1
ATOM 840 C C . ASP A 1 105 ? 8.062 7.438 -1.774 1.00 87.00 105 ASP A C 1
ATOM 842 O O . ASP A 1 105 ? 9.233 7.382 -1.407 1.00 87.00 105 ASP A O 1
ATOM 846 N N . TRP A 1 106 ? 7.144 6.572 -1.331 1.00 91.38 106 TRP A N 1
ATOM 847 C CA . TRP A 1 106 ? 7.427 5.497 -0.381 1.00 91.38 106 TRP A CA 1
ATOM 848 C C . TRP A 1 106 ? 7.885 5.983 1.008 1.00 91.38 106 TRP A C 1
ATOM 850 O O . TRP A 1 106 ? 8.488 5.227 1.765 1.00 91.38 106 TRP A O 1
ATOM 860 N N . MET A 1 107 ? 7.567 7.233 1.364 1.00 90.12 107 MET A N 1
ATOM 861 C CA . MET A 1 107 ? 8.036 7.908 2.587 1.00 90.12 107 MET A CA 1
ATOM 862 C C . MET A 1 107 ? 7.081 7.795 3.793 1.00 90.12 107 MET A C 1
ATOM 864 O O . MET A 1 107 ? 7.395 8.302 4.865 1.00 90.12 107 MET A O 1
ATOM 868 N N . LEU A 1 108 ? 5.898 7.186 3.626 1.00 93.75 108 LEU A N 1
ATOM 869 C CA . LEU A 1 108 ? 4.884 6.986 4.681 1.00 93.75 108 LEU A CA 1
ATOM 870 C C . LEU A 1 108 ? 4.495 8.265 5.452 1.00 93.75 108 LEU A C 1
ATOM 872 O O . LEU A 1 108 ? 4.305 8.250 6.671 1.00 93.75 108 LEU A O 1
ATOM 876 N N . PHE A 1 109 ? 4.362 9.392 4.752 1.00 93.88 109 PHE A N 1
ATOM 877 C CA . PHE A 1 109 ? 3.924 10.648 5.362 1.00 93.88 109 PHE A CA 1
ATOM 878 C C . PHE A 1 109 ? 2.514 10.536 5.941 1.00 93.88 109 PHE A C 1
ATOM 880 O O . PHE A 1 109 ? 1.544 10.397 5.200 1.00 93.88 109 PHE A O 1
ATOM 887 N N . THR A 1 110 ? 2.391 10.727 7.254 1.00 94.19 110 THR A N 1
ATOM 888 C CA . THR A 1 110 ? 1.102 10.698 7.962 1.00 94.19 110 THR A CA 1
ATOM 889 C C . THR A 1 110 ? 0.111 11.691 7.343 1.00 94.19 110 THR A C 1
ATOM 891 O O . THR A 1 110 ? -0.996 11.322 6.969 1.00 94.19 110 THR A O 1
ATOM 894 N N . GLY A 1 111 ? 0.528 12.940 7.110 1.00 91.81 111 GLY A N 1
ATOM 895 C CA . GLY A 1 111 ? -0.329 13.996 6.556 1.00 91.81 111 GLY A CA 1
ATOM 896 C C . GLY A 1 111 ? -0.813 13.773 5.115 1.00 91.81 111 GLY A C 1
ATOM 897 O O . GLY A 1 111 ? -1.665 14.528 4.640 1.00 91.81 111 GLY A O 1
ATOM 898 N N . LYS A 1 112 ? -0.286 12.765 4.409 1.00 92.19 112 LYS A N 1
ATOM 899 C CA . LYS A 1 112 ? -0.735 12.394 3.061 1.00 92.19 112 LYS A CA 1
ATOM 900 C C . LYS A 1 112 ? -1.722 11.216 3.054 1.00 92.19 112 LYS A C 1
ATOM 902 O O . LYS A 1 112 ? -2.396 11.024 2.049 1.00 92.19 112 LYS A O 1
ATOM 907 N N . GLU A 1 113 ? -1.887 10.517 4.176 1.00 93.25 113 GLU A N 1
ATOM 908 C CA . GLU A 1 113 ? -2.786 9.367 4.345 1.00 93.25 113 GLU A CA 1
ATOM 909 C C . GLU A 1 113 ? -4.196 9.802 4.790 1.00 93.25 113 GLU A C 1
ATOM 911 O O . GLU A 1 113 ? -4.663 9.476 5.884 1.00 93.25 113 GLU A O 1
ATOM 916 N N . ARG A 1 114 ? -4.889 10.589 3.954 1.00 93.44 114 ARG A N 1
ATOM 917 C CA . ARG A 1 114 ? -6.175 11.201 4.342 1.00 93.44 114 ARG A CA 1
ATOM 918 C C . ARG A 1 114 ? -7.303 10.185 4.504 1.00 93.44 114 ARG A C 1
ATOM 920 O O . ARG A 1 114 ? -8.071 10.310 5.455 1.00 93.44 114 ARG A O 1
ATOM 927 N N . GLY A 1 115 ? -7.392 9.178 3.633 1.00 94.19 115 GLY A N 1
ATOM 928 C CA . GLY A 1 115 ? -8.379 8.103 3.769 1.00 94.19 115 GLY A CA 1
ATOM 929 C C . GLY A 1 115 ? -8.192 7.299 5.059 1.00 94.19 115 GLY A C 1
ATOM 930 O O . GLY A 1 115 ? -9.157 7.040 5.779 1.00 94.19 115 GLY A O 1
ATOM 931 N N . LEU A 1 116 ? -6.940 7.003 5.427 1.00 94.81 116 LEU A N 1
ATOM 932 C CA . LEU A 1 116 ? -6.615 6.332 6.688 1.00 94.81 116 LEU A CA 1
ATOM 933 C C . LEU A 1 116 ? -6.945 7.207 7.904 1.00 94.81 116 LEU A C 1
ATOM 935 O O . LEU A 1 116 ? -7.558 6.737 8.860 1.00 94.81 116 LEU A O 1
ATOM 939 N N . GLN A 1 117 ? -6.603 8.497 7.854 1.00 94.62 117 GLN A N 1
ATOM 940 C CA . GLN A 1 117 ? -6.976 9.456 8.892 1.00 94.62 117 GLN A CA 1
ATOM 941 C C . GLN A 1 117 ? -8.501 9.549 9.058 1.00 94.62 117 GLN A C 1
ATOM 943 O O . GLN A 1 117 ? -8.994 9.599 10.187 1.00 94.62 117 GLN A O 1
ATOM 948 N N . ARG A 1 118 ? -9.253 9.563 7.948 1.00 93.62 118 ARG A N 1
ATOM 949 C CA . ARG A 1 118 ? -10.723 9.592 7.943 1.00 93.62 118 ARG A CA 1
ATOM 950 C C . ARG A 1 118 ? -11.294 8.354 8.629 1.00 93.62 118 ARG A C 1
ATOM 952 O O . ARG A 1 118 ? -12.123 8.496 9.525 1.00 93.62 118 ARG A O 1
ATOM 959 N N . LEU A 1 119 ? -10.806 7.172 8.256 1.00 94.25 119 LEU A N 1
ATOM 960 C CA . LEU A 1 119 ? -11.185 5.890 8.850 1.00 94.25 119 LEU A CA 1
ATOM 961 C C . LEU A 1 119 ? -10.976 5.874 10.368 1.00 94.25 119 LEU A C 1
ATOM 963 O O . LEU A 1 119 ? -11.903 5.586 11.118 1.00 94.25 119 LEU A O 1
ATOM 967 N N . VAL A 1 120 ? -9.770 6.217 10.821 1.00 92.88 120 VAL A N 1
ATOM 968 C CA . VAL A 1 120 ? -9.391 6.159 12.243 1.00 92.88 120 VAL A CA 1
ATOM 969 C C . VAL A 1 120 ? -10.225 7.127 13.068 1.00 92.88 120 VAL A C 1
ATOM 971 O O . VAL A 1 120 ? -10.722 6.771 14.131 1.00 92.88 120 VAL A O 1
ATOM 974 N N . ARG A 1 121 ? -10.439 8.346 12.560 1.00 92.00 121 ARG A N 1
ATOM 975 C CA . ARG A 1 121 ? -11.298 9.327 13.231 1.00 92.00 121 ARG A CA 1
ATOM 976 C C . ARG A 1 121 ? -12.730 8.827 13.386 1.00 92.00 121 ARG A C 1
ATOM 978 O O . ARG A 1 121 ? -13.311 9.047 14.441 1.00 92.00 121 ARG A O 1
ATOM 985 N N . ALA A 1 122 ? -13.282 8.150 12.380 1.00 92.19 122 ALA A N 1
ATOM 986 C CA . ALA A 1 122 ? -14.625 7.582 12.470 1.00 92.19 122 ALA A CA 1
ATOM 987 C C . ALA A 1 122 ? -14.705 6.407 13.453 1.00 92.19 122 ALA A C 1
ATOM 989 O O . ALA A 1 122 ? -15.627 6.377 14.266 1.00 92.19 122 ALA A O 1
ATOM 990 N N . LEU A 1 123 ? -13.718 5.502 13.443 1.00 91.00 123 LEU A N 1
ATOM 991 C CA . LEU A 1 123 ? -13.616 4.418 14.429 1.00 91.00 123 LEU A CA 1
ATOM 992 C C . LEU A 1 123 ? -13.602 4.981 15.851 1.00 91.00 123 LEU A C 1
ATOM 994 O O . LEU A 1 123 ? -14.430 4.628 16.684 1.00 91.00 123 LEU A O 1
ATOM 998 N N . CYS A 1 124 ? -12.721 5.935 16.129 1.00 88.50 124 CYS A N 1
ATOM 999 C CA . CYS A 1 124 ? -12.638 6.520 17.458 1.00 88.50 124 CYS A CA 1
ATOM 1000 C C . CYS A 1 124 ? -13.885 7.330 17.845 1.00 88.50 124 CYS A C 1
ATOM 1002 O O . CYS A 1 124 ? -14.301 7.280 19.002 1.00 88.50 124 CYS A O 1
ATOM 1004 N N . ALA A 1 125 ? -14.511 8.036 16.896 1.00 86.81 125 ALA A N 1
ATOM 1005 C CA . ALA A 1 125 ? -15.752 8.766 17.146 1.00 86.81 125 ALA A CA 1
ATOM 1006 C C . ALA A 1 125 ? -16.906 7.830 17.540 1.00 86.81 125 ALA A C 1
ATOM 1008 O O . ALA A 1 125 ? -17.686 8.185 18.421 1.00 86.81 125 ALA A O 1
ATOM 1009 N N . SER A 1 126 ? -16.983 6.626 16.955 1.00 82.75 126 SER A N 1
ATOM 1010 C CA . SER A 1 126 ? -18.003 5.626 17.316 1.00 82.75 126 SER A CA 1
ATOM 1011 C C . SER A 1 126 ? -17.902 5.155 18.775 1.00 82.75 126 SER A C 1
ATOM 1013 O O . SER A 1 126 ? -18.911 4.835 19.394 1.00 82.75 126 SER A O 1
ATOM 1015 N N . HIS A 1 127 ? -16.706 5.238 19.362 1.00 81.25 127 HIS A N 1
ATOM 1016 C CA . HIS A 1 127 ? -16.435 4.937 20.769 1.00 81.25 127 HIS A CA 1
ATOM 1017 C C . HIS A 1 127 ? -16.390 6.187 21.674 1.00 81.25 127 HIS A C 1
ATOM 1019 O O . HIS A 1 127 ? -15.964 6.096 22.825 1.00 81.25 127 HIS A O 1
ATOM 1025 N N . LEU A 1 128 ? -16.808 7.359 21.172 1.00 79.56 128 LEU A N 1
ATOM 1026 C CA . LEU A 1 128 ? -16.756 8.652 21.878 1.00 79.56 128 LEU A CA 1
ATOM 1027 C C . LEU A 1 128 ? -15.349 9.027 22.381 1.00 79.56 128 LEU A C 1
ATOM 1029 O O . LEU A 1 128 ? -15.191 9.729 23.381 1.00 79.56 128 LEU A O 1
ATOM 1033 N N . LEU A 1 129 ? -14.312 8.573 21.679 1.00 78.12 129 LEU A N 1
ATOM 1034 C CA . LEU A 1 129 ? -12.927 8.839 22.046 1.00 78.12 129 LEU A CA 1
ATOM 1035 C C . LEU A 1 129 ? -12.464 10.159 21.444 1.00 78.12 129 LEU A C 1
ATOM 1037 O O . LEU A 1 129 ? -12.621 10.413 20.246 1.00 78.12 129 LEU A O 1
ATOM 1041 N N . GLN A 1 130 ? -11.798 10.972 22.260 1.00 72.31 130 GLN A N 1
ATOM 1042 C CA . GLN A 1 130 ? -11.017 12.086 21.743 1.00 72.31 130 GLN A CA 1
ATOM 1043 C C . GLN A 1 130 ? -9.744 11.535 21.106 1.00 72.31 130 GLN A C 1
ATOM 1045 O O . GLN A 1 130 ? -8.815 11.117 21.794 1.00 72.31 130 GLN A O 1
ATOM 1050 N N . VAL A 1 131 ? -9.703 11.528 19.775 1.00 66.38 131 VAL A N 1
ATOM 1051 C CA . VAL A 1 131 ? -8.474 11.192 19.056 1.00 66.38 131 VAL A CA 1
ATOM 1052 C C . VAL A 1 131 ? -7.478 12.313 19.293 1.00 66.38 131 VAL A C 1
ATOM 1054 O O . VAL A 1 131 ? -7.705 13.438 18.850 1.00 66.38 131 VAL A O 1
ATOM 1057 N N . GLY A 1 132 ? -6.380 11.998 19.979 1.00 78.62 132 GLY A N 1
ATOM 1058 C CA . GLY A 1 132 ? -5.197 12.848 19.993 1.00 78.62 132 GLY A CA 1
ATOM 1059 C C . GLY A 1 132 ? -4.545 12.875 18.606 1.00 78.62 132 GLY A C 1
ATOM 1060 O O . GLY A 1 132 ? -5.162 13.210 17.593 1.00 78.62 132 GLY A O 1
ATOM 1061 N N . ASP A 1 133 ? -3.278 12.482 18.524 1.00 88.56 133 ASP A N 1
ATOM 1062 C CA . ASP A 1 133 ? -2.645 12.268 17.224 1.00 88.56 133 ASP A CA 1
ATOM 1063 C C . ASP A 1 133 ? -3.107 10.923 16.635 1.00 88.56 133 ASP A C 1
ATOM 1065 O O . ASP A 1 133 ? -2.691 9.857 17.082 1.00 88.56 133 ASP A O 1
ATOM 1069 N N . TRP A 1 134 ? -3.982 10.962 15.626 1.00 92.25 134 TRP A N 1
ATOM 1070 C CA . TRP A 1 134 ? -4.517 9.764 14.960 1.00 92.25 134 TRP A CA 1
ATOM 1071 C C . TRP A 1 134 ? -3.417 8.823 14.439 1.00 92.25 134 TRP A C 1
ATOM 1073 O O . TRP A 1 134 ? -3.630 7.614 14.369 1.00 92.25 134 TRP A O 1
ATOM 1083 N N . ALA A 1 135 ? -2.239 9.353 14.090 1.00 93.88 135 ALA A N 1
ATOM 1084 C CA . ALA A 1 135 ? -1.124 8.537 13.631 1.00 93.88 135 ALA A CA 1
ATOM 1085 C C . ALA A 1 135 ? -0.556 7.667 14.768 1.00 93.88 135 ALA A C 1
ATOM 1087 O O . ALA A 1 135 ? -0.118 6.548 14.520 1.00 93.88 135 ALA A O 1
ATOM 1088 N N . VAL A 1 136 ? -0.611 8.139 16.017 1.00 92.38 136 VAL A N 1
ATOM 1089 C CA . VAL A 1 136 ? -0.180 7.383 17.208 1.00 92.38 136 VAL A CA 1
ATOM 1090 C C . VAL A 1 136 ? -1.149 6.233 17.511 1.00 92.38 136 VAL A C 1
ATOM 1092 O O . VAL A 1 136 ? -0.721 5.163 17.943 1.00 92.38 136 VAL A O 1
ATOM 1095 N N . ALA A 1 137 ? -2.442 6.417 17.222 1.00 90.25 137 ALA A N 1
ATOM 1096 C CA . ALA A 1 137 ? -3.426 5.336 17.284 1.00 90.25 137 ALA A CA 1
ATOM 1097 C C . ALA A 1 137 ? -3.146 4.272 16.213 1.00 90.25 137 ALA A C 1
ATOM 1099 O O . ALA A 1 137 ? -3.051 3.088 16.522 1.00 90.25 137 ALA A O 1
ATOM 1100 N N . VAL A 1 138 ? -2.914 4.699 14.966 1.00 91.94 138 VAL A N 1
ATOM 1101 C CA . VAL A 1 138 ? -2.588 3.788 13.857 1.00 91.94 138 VAL A CA 1
ATOM 1102 C C . VAL A 1 138 ? -1.284 3.041 14.076 1.00 91.94 138 VAL A C 1
ATOM 1104 O O . VAL A 1 138 ? -1.194 1.894 13.650 1.00 91.94 138 VAL A O 1
ATOM 1107 N N . SER A 1 139 ? -0.269 3.657 14.687 1.00 92.75 139 SER A N 1
ATOM 1108 C CA . SER A 1 139 ? 1.011 2.997 14.960 1.00 92.75 139 SER A CA 1
ATOM 1109 C C . SER A 1 139 ? 0.904 1.942 16.069 1.00 92.75 139 SER A C 1
ATOM 1111 O O . SER A 1 139 ? 1.783 1.099 16.191 1.00 92.75 139 SER A O 1
ATOM 1113 N N . GLY A 1 140 ? -0.174 1.926 16.857 1.00 86.88 140 GLY A N 1
ATOM 1114 C CA . GLY A 1 140 ? -0.305 1.035 18.013 1.00 86.88 140 GLY A CA 1
ATOM 1115 C C . GLY A 1 140 ? 0.537 1.471 19.218 1.00 86.88 140 GLY A C 1
ATOM 1116 O O . GLY A 1 140 ? 0.626 0.741 20.205 1.00 86.88 140 GLY A O 1
ATOM 1117 N N . GLN A 1 141 ? 1.141 2.667 19.170 1.00 87.75 141 GLN A N 1
ATOM 1118 C CA . GLN A 1 141 ? 1.734 3.300 20.353 1.00 87.75 141 GLN A CA 1
ATOM 1119 C C . GLN A 1 141 ? 0.649 3.623 21.391 1.00 87.75 141 GLN A C 1
ATOM 1121 O O . GLN A 1 141 ? 0.889 3.495 22.592 1.00 87.75 141 GLN A O 1
ATOM 1126 N N . ASP A 1 142 ? -0.555 3.968 20.928 1.00 83.00 142 ASP A N 1
ATOM 1127 C CA . ASP A 1 142 ? -1.769 3.865 21.730 1.00 83.00 142 ASP A CA 1
ATOM 1128 C C . ASP A 1 142 ? -2.377 2.463 21.574 1.00 83.00 142 ASP A C 1
ATOM 1130 O O . ASP A 1 142 ? -2.906 2.092 20.523 1.00 83.00 142 ASP A O 1
ATOM 1134 N N . LYS A 1 143 ? -2.311 1.674 22.652 1.00 82.88 143 LYS A N 1
ATOM 1135 C CA . LYS A 1 143 ? -2.789 0.285 22.669 1.00 82.88 143 LYS A CA 1
ATOM 1136 C C . LYS A 1 143 ? -4.303 0.168 22.505 1.00 82.88 143 LYS A C 1
ATOM 1138 O O . LYS A 1 143 ? -4.785 -0.928 22.217 1.00 82.88 143 LYS A O 1
ATOM 1143 N N . TYR A 1 144 ? -5.063 1.250 22.689 1.00 83.94 144 TYR A N 1
ATOM 1144 C CA . TYR A 1 144 ? -6.521 1.203 22.611 1.00 83.94 144 TYR A CA 1
ATOM 1145 C C . TYR A 1 144 ? -7.008 0.681 21.256 1.00 83.94 144 TYR A C 1
ATOM 1147 O O . TYR A 1 144 ? -7.901 -0.168 21.204 1.00 83.94 144 TYR A O 1
ATOM 1155 N N . MET A 1 145 ? -6.404 1.152 20.160 1.00 85.06 145 MET A N 1
ATOM 1156 C CA . MET A 1 145 ? -6.824 0.766 18.813 1.00 85.06 145 MET A CA 1
ATOM 1157 C C . MET A 1 145 ? -6.573 -0.726 18.559 1.00 85.06 145 MET A C 1
ATOM 1159 O O . MET A 1 145 ? -7.471 -1.420 18.084 1.00 85.06 145 MET A O 1
ATOM 1163 N N . ASN A 1 146 ? -5.404 -1.234 18.959 1.00 83.75 146 ASN A N 1
ATOM 1164 C CA . ASN A 1 146 ? -5.039 -2.643 18.795 1.00 83.75 146 ASN A CA 1
ATOM 1165 C C . ASN A 1 146 ? -5.917 -3.571 19.650 1.00 83.75 146 ASN A C 1
ATOM 1167 O O . ASN A 1 146 ? -6.261 -4.669 19.219 1.00 83.75 146 ASN A O 1
ATOM 1171 N N . HIS A 1 147 ? -6.323 -3.132 20.847 1.00 86.62 147 HIS A N 1
ATOM 1172 C CA . HIS A 1 147 ? -7.234 -3.904 21.694 1.00 86.62 147 HIS A CA 1
ATOM 1173 C C . HIS A 1 147 ? -8.680 -3.897 21.178 1.00 86.62 147 HIS A C 1
ATOM 1175 O O . HIS A 1 147 ? -9.349 -4.928 21.235 1.00 86.62 147 HIS A O 1
ATOM 1181 N N . THR A 1 148 ? -9.163 -2.762 20.670 1.00 88.25 148 THR A N 1
ATOM 1182 C CA . THR A 1 148 ? -10.567 -2.594 20.255 1.00 88.25 148 THR A CA 1
ATOM 1183 C C . THR A 1 148 ? -10.833 -3.135 18.849 1.00 88.25 148 THR A C 1
ATOM 1185 O O . THR A 1 148 ? -11.881 -3.736 18.594 1.00 88.25 148 THR A O 1
ATOM 1188 N N . TRP A 1 149 ? -9.878 -2.974 17.930 1.00 89.12 149 TRP A N 1
ATOM 1189 C CA . TRP A 1 149 ? -9.963 -3.453 16.548 1.00 89.12 149 TRP A CA 1
ATOM 1190 C C . TRP A 1 149 ? -8.680 -4.200 16.154 1.00 89.12 149 TRP A C 1
ATOM 1192 O O . TRP A 1 149 ? -7.932 -3.730 15.295 1.00 89.12 149 TRP A O 1
ATOM 1202 N N . PRO A 1 150 ? -8.418 -5.390 16.722 1.00 88.44 150 PRO A N 1
ATOM 1203 C CA . PRO A 1 150 ? -7.234 -6.182 16.374 1.00 88.44 150 PRO A CA 1
ATOM 1204 C C . PRO A 1 150 ? -7.190 -6.564 14.883 1.00 88.44 150 PRO A C 1
ATOM 1206 O O . PRO A 1 150 ? -6.115 -6.750 14.319 1.00 88.44 150 PRO A O 1
ATOM 1209 N N . GLU A 1 151 ? -8.346 -6.630 14.204 1.00 90.94 151 GLU A N 1
ATOM 1210 C CA . GLU A 1 151 ? -8.424 -6.732 12.738 1.00 90.94 151 GLU A CA 1
ATOM 1211 C C . GLU A 1 151 ? -7.604 -5.670 12.008 1.00 90.94 151 GLU A C 1
ATOM 1213 O O . GLU A 1 151 ? -7.000 -5.977 10.981 1.00 90.94 151 GLU A O 1
ATOM 1218 N N . PHE A 1 152 ? -7.612 -4.435 12.508 1.00 92.56 152 PHE A N 1
ATOM 1219 C CA . PHE A 1 152 ? -6.970 -3.311 11.850 1.00 92.56 152 PHE A CA 1
ATOM 1220 C C . PHE A 1 152 ? -5.453 -3.482 11.846 1.00 92.56 152 PHE A C 1
ATOM 1222 O O . PHE A 1 152 ? -4.827 -3.284 10.808 1.00 92.56 152 PHE A O 1
ATOM 1229 N N . GLU A 1 153 ? -4.874 -3.898 12.975 1.00 92.25 153 GLU A N 1
ATOM 1230 C CA . GLU A 1 153 ? -3.435 -4.139 13.103 1.00 92.25 153 GLU A CA 1
ATOM 1231 C C . GLU A 1 153 ? -2.966 -5.212 12.114 1.00 92.25 153 GLU A C 1
ATOM 1233 O O . GLU A 1 153 ? -2.052 -4.975 11.322 1.00 92.25 153 GLU A O 1
ATOM 1238 N N . CYS A 1 154 ? -3.654 -6.360 12.077 1.00 92.56 154 CYS A N 1
ATOM 1239 C CA . CYS A 1 154 ? -3.336 -7.421 11.123 1.00 92.56 154 CYS A CA 1
ATOM 1240 C C . CYS A 1 154 ? -3.488 -6.951 9.669 1.00 92.56 154 CYS A C 1
ATOM 1242 O O . CYS A 1 154 ? -2.648 -7.260 8.824 1.00 92.56 154 CYS A O 1
ATOM 1244 N N . PHE A 1 155 ? -4.553 -6.203 9.365 1.00 95.81 155 PHE A N 1
ATOM 1245 C CA . PHE A 1 155 ? -4.801 -5.688 8.022 1.00 95.81 155 PHE A CA 1
ATOM 1246 C C . PHE A 1 155 ? -3.710 -4.703 7.583 1.00 95.81 155 PHE A C 1
ATOM 1248 O O . PHE A 1 155 ? -3.124 -4.883 6.515 1.00 95.81 155 PHE A O 1
ATOM 1255 N N . ARG A 1 156 ? -3.380 -3.717 8.427 1.00 95.44 156 ARG A N 1
ATOM 1256 C CA . ARG A 1 156 ? -2.301 -2.739 8.214 1.00 95.44 156 ARG A CA 1
ATOM 1257 C C . ARG A 1 156 ? -0.986 -3.439 7.888 1.00 95.44 156 ARG A C 1
ATOM 1259 O O . ARG A 1 156 ? -0.346 -3.095 6.898 1.00 95.44 156 ARG A O 1
ATOM 1266 N N . ASP A 1 157 ? -0.605 -4.433 8.683 1.00 96.06 157 ASP A N 1
ATOM 1267 C CA . ASP A 1 157 ? 0.683 -5.112 8.541 1.00 96.06 157 ASP A CA 1
ATOM 1268 C C . ASP A 1 157 ? 0.756 -5.971 7.271 1.00 96.06 157 ASP A C 1
ATOM 1270 O O . ASP A 1 157 ? 1.770 -5.963 6.567 1.00 96.06 157 ASP A O 1
ATOM 1274 N N . ILE A 1 158 ? -0.335 -6.662 6.921 1.00 97.06 158 ILE A N 1
ATOM 1275 C CA . ILE A 1 158 ? -0.428 -7.433 5.672 1.00 97.06 158 ILE A CA 1
ATOM 1276 C C . ILE A 1 158 ? -0.315 -6.510 4.454 1.00 97.06 158 ILE A C 1
ATOM 1278 O O . ILE A 1 158 ? 0.442 -6.805 3.523 1.00 97.06 158 ILE A O 1
ATOM 1282 N N . ILE A 1 159 ? -1.058 -5.398 4.440 1.00 96.94 159 ILE A N 1
ATOM 1283 C CA . ILE A 1 159 ? -0.977 -4.427 3.343 1.00 96.94 159 ILE A CA 1
ATOM 1284 C C . ILE A 1 159 ? 0.409 -3.786 3.303 1.00 96.94 159 ILE A C 1
ATOM 1286 O O . ILE A 1 159 ? 0.951 -3.593 2.210 1.00 96.94 159 ILE A O 1
ATOM 1290 N N . PHE A 1 160 ? 1.021 -3.534 4.466 1.00 96.50 160 PHE A N 1
ATOM 1291 C CA . PHE A 1 160 ? 2.365 -2.987 4.516 1.00 96.50 160 PHE A CA 1
ATOM 1292 C C . PHE A 1 160 ? 3.375 -3.893 3.839 1.00 96.50 160 PHE A C 1
ATOM 1294 O O . PHE A 1 160 ? 4.073 -3.441 2.935 1.00 96.50 160 PHE A O 1
ATOM 1301 N N . TRP A 1 161 ? 3.421 -5.171 4.211 1.00 96.38 161 TRP A N 1
ATOM 1302 C CA . TRP A 1 161 ? 4.353 -6.117 3.603 1.00 96.38 161 TRP A CA 1
ATOM 1303 C C . TRP A 1 161 ? 4.152 -6.246 2.096 1.00 96.38 161 TRP A C 1
ATOM 1305 O O . TRP A 1 161 ? 5.126 -6.318 1.342 1.00 96.38 161 TRP A O 1
ATOM 1315 N N . TRP A 1 162 ? 2.898 -6.241 1.641 1.00 95.31 162 TRP A N 1
ATOM 1316 C CA . TRP A 1 162 ? 2.601 -6.274 0.216 1.00 95.31 162 TRP A CA 1
ATOM 1317 C C . TRP A 1 162 ? 3.132 -5.042 -0.511 1.00 95.31 162 TRP A C 1
ATOM 1319 O O . TRP A 1 162 ? 3.865 -5.206 -1.486 1.00 95.31 162 TRP A O 1
ATOM 1329 N N . LYS A 1 163 ? 2.832 -3.830 -0.031 1.00 94.25 163 LYS A N 1
ATOM 1330 C CA . LYS A 1 163 ? 3.325 -2.591 -0.648 1.00 94.25 163 LYS A CA 1
ATOM 1331 C C . LYS A 1 163 ? 4.844 -2.475 -0.538 1.00 94.25 163 LYS A C 1
ATOM 1333 O O . LYS A 1 163 ? 5.489 -2.185 -1.538 1.00 94.25 163 LYS A O 1
ATOM 1338 N N . TYR A 1 164 ? 5.435 -2.786 0.612 1.00 93.94 164 TYR A N 1
ATOM 1339 C CA . TYR A 1 164 ? 6.885 -2.790 0.823 1.00 93.94 164 TYR A CA 1
ATOM 1340 C C . TYR A 1 164 ? 7.634 -3.571 -0.266 1.00 93.94 164 TYR A C 1
ATOM 1342 O O . TYR A 1 164 ? 8.569 -3.063 -0.888 1.00 93.94 164 TYR A O 1
ATOM 1350 N N . MET A 1 165 ? 7.158 -4.779 -0.583 1.00 91.06 165 MET A N 1
ATOM 1351 C CA . MET A 1 165 ? 7.759 -5.626 -1.617 1.00 91.06 165 MET A CA 1
ATOM 1352 C C . MET A 1 165 ? 7.549 -5.112 -3.051 1.00 91.06 165 MET A C 1
ATOM 1354 O O . MET A 1 165 ? 8.149 -5.655 -3.977 1.00 91.06 165 MET A O 1
ATOM 1358 N N . LEU A 1 166 ? 6.742 -4.068 -3.249 1.00 91.25 166 LEU A N 1
ATOM 1359 C CA . LEU A 1 166 ? 6.540 -3.388 -4.530 1.00 91.25 166 LEU A CA 1
ATOM 1360 C C . LEU A 1 166 ? 7.400 -2.124 -4.685 1.00 91.25 166 LEU A C 1
ATOM 1362 O O . LEU A 1 166 ? 7.471 -1.591 -5.793 1.00 91.25 166 LEU A O 1
ATOM 1366 N N . CYS A 1 167 ? 8.078 -1.661 -3.626 1.00 91.75 167 CYS A N 1
ATOM 1367 C CA . CYS A 1 167 ? 8.971 -0.503 -3.702 1.00 91.75 167 CYS A CA 1
ATOM 1368 C C . CYS A 1 167 ? 10.071 -0.737 -4.748 1.00 91.75 167 CYS A C 1
ATOM 1370 O O . CYS A 1 167 ? 10.747 -1.761 -4.738 1.00 91.75 167 CYS A O 1
ATOM 1372 N N . THR A 1 168 ? 10.279 0.181 -5.686 1.00 89.50 168 THR A N 1
ATOM 1373 C CA . THR A 1 168 ? 11.196 -0.073 -6.814 1.00 89.50 168 THR A CA 1
ATOM 1374 C C . THR A 1 168 ? 12.663 0.194 -6.496 1.00 89.50 168 THR A C 1
ATOM 1376 O O . THR A 1 168 ? 13.531 -0.184 -7.285 1.00 89.50 168 THR A O 1
ATOM 1379 N N . ASP A 1 169 ? 12.944 0.801 -5.345 1.00 89.94 169 ASP A N 1
ATOM 1380 C CA . ASP A 1 169 ? 14.296 0.930 -4.818 1.00 89.94 169 ASP A CA 1
ATOM 1381 C C . ASP A 1 169 ? 14.707 -0.373 -4.129 1.00 89.94 169 ASP A C 1
ATOM 1383 O O . ASP A 1 169 ? 14.083 -0.799 -3.164 1.00 89.94 169 ASP A O 1
ATOM 1387 N N . ILE A 1 170 ? 15.754 -1.026 -4.625 1.00 86.69 170 ILE A N 1
ATOM 1388 C CA . ILE A 1 170 ? 16.244 -2.284 -4.053 1.00 86.69 170 ILE A CA 1
ATOM 1389 C C . ILE A 1 170 ? 16.988 -2.071 -2.731 1.00 86.69 170 ILE A C 1
ATOM 1391 O O . ILE A 1 170 ? 17.055 -2.987 -1.916 1.00 86.69 170 ILE A O 1
ATOM 1395 N N . ASN A 1 171 ? 17.512 -0.867 -2.491 1.00 87.75 171 ASN A N 1
ATOM 1396 C CA . ASN A 1 171 ? 18.343 -0.581 -1.323 1.00 87.75 171 ASN A CA 1
ATOM 1397 C C . ASN A 1 171 ? 17.524 -0.498 -0.028 1.00 87.75 171 ASN A C 1
ATOM 1399 O O . ASN A 1 171 ? 18.087 -0.564 1.062 1.00 87.75 171 ASN A O 1
ATOM 1403 N N . VAL A 1 172 ? 16.193 -0.378 -0.125 1.00 90.38 172 VAL A N 1
ATOM 1404 C CA . VAL A 1 172 ? 15.320 -0.444 1.058 1.00 90.38 172 VAL A CA 1
ATOM 1405 C C . VAL A 1 172 ? 15.214 -1.863 1.612 1.00 90.38 172 VAL A C 1
ATOM 1407 O O . VAL A 1 172 ? 14.903 -2.031 2.793 1.00 90.38 172 VAL A O 1
ATOM 1410 N N . ASN A 1 173 ? 15.489 -2.886 0.795 1.00 88.19 173 ASN A N 1
ATOM 1411 C CA . ASN A 1 173 ? 15.398 -4.273 1.231 1.00 88.19 173 ASN A CA 1
ATOM 1412 C C . ASN A 1 173 ? 16.388 -4.552 2.376 1.00 88.19 173 ASN A C 1
ATOM 1414 O O . ASN A 1 173 ? 17.475 -3.965 2.426 1.00 88.19 173 ASN A O 1
ATOM 1418 N N . PRO A 1 174 ? 16.030 -5.431 3.324 1.00 87.19 174 PRO A N 1
ATOM 1419 C CA . PRO A 1 174 ? 16.973 -5.898 4.326 1.00 87.19 174 PRO A CA 1
ATOM 1420 C C . PRO A 1 174 ? 18.176 -6.580 3.667 1.00 87.19 174 PRO A C 1
ATOM 1422 O O . PRO A 1 174 ? 18.057 -7.201 2.608 1.00 87.19 174 PRO A O 1
ATOM 1425 N N . GLY A 1 175 ? 19.337 -6.471 4.314 1.00 84.50 175 GLY A N 1
ATOM 1426 C CA . GLY A 1 175 ? 20.516 -7.239 3.920 1.00 84.50 175 GLY A CA 1
ATOM 1427 C C . GLY A 1 175 ? 20.294 -8.741 4.111 1.00 84.50 175 GLY A C 1
ATOM 1428 O O . GLY A 1 175 ? 19.377 -9.169 4.809 1.00 84.50 175 GLY A O 1
ATOM 1429 N N . VAL A 1 176 ? 21.150 -9.559 3.503 1.00 87.12 176 VAL A N 1
ATOM 1430 C CA . VAL A 1 176 ? 21.102 -11.013 3.698 1.00 87.12 176 VAL A CA 1
ATOM 1431 C C . VAL A 1 176 ? 21.494 -11.337 5.141 1.00 87.12 176 VAL A C 1
ATOM 1433 O O . VAL A 1 176 ? 22.591 -10.993 5.575 1.00 87.12 176 VAL A O 1
ATOM 1436 N N . ASN A 1 177 ? 20.594 -11.979 5.886 1.00 89.06 177 ASN A N 1
ATOM 1437 C CA . ASN A 1 177 ? 20.817 -12.391 7.269 1.00 89.06 177 ASN A CA 1
ATOM 1438 C C . ASN A 1 177 ? 19.939 -13.608 7.622 1.00 89.06 177 ASN A C 1
ATOM 1440 O O . ASN A 1 177 ? 18.989 -13.933 6.908 1.00 89.06 177 ASN A O 1
ATOM 1444 N N . ASN A 1 178 ? 20.229 -14.260 8.747 1.00 91.62 178 ASN A N 1
ATOM 1445 C CA . ASN A 1 178 ? 19.428 -15.352 9.291 1.00 91.62 178 ASN A CA 1
ATOM 1446 C C . ASN A 1 178 ? 18.203 -14.795 10.022 1.00 91.62 178 ASN A C 1
ATOM 1448 O O . ASN A 1 178 ? 18.226 -14.512 11.222 1.00 91.62 178 ASN A O 1
ATOM 1452 N N . TYR A 1 179 ? 17.115 -14.617 9.279 1.00 91.69 179 TYR A N 1
ATOM 1453 C CA . TYR A 1 179 ? 15.860 -14.126 9.828 1.00 91.69 179 TYR A CA 1
ATOM 1454 C C . TYR A 1 179 ? 15.019 -15.248 10.438 1.00 91.69 179 TYR A C 1
ATOM 1456 O O . TYR A 1 179 ? 14.766 -16.272 9.811 1.00 91.69 179 TYR A O 1
ATOM 1464 N N . MET A 1 180 ? 14.539 -15.018 11.661 1.00 93.75 180 MET A N 1
ATOM 1465 C CA . MET A 1 180 ? 13.484 -15.814 12.278 1.00 93.75 180 MET A CA 1
ATOM 1466 C C . MET A 1 180 ? 12.124 -15.156 12.025 1.00 93.75 180 MET A C 1
ATOM 1468 O O . MET A 1 180 ? 12.074 -13.936 11.852 1.00 93.75 180 MET A O 1
ATOM 1472 N N . PRO A 1 181 ? 11.008 -15.907 12.088 1.00 92.12 181 PRO A N 1
ATOM 1473 C CA . PRO A 1 181 ? 9.666 -15.328 11.987 1.00 92.12 181 PRO A CA 1
ATOM 1474 C C . PRO A 1 181 ? 9.434 -14.166 12.964 1.00 92.12 181 PRO A C 1
ATOM 1476 O O . PRO A 1 181 ? 8.803 -13.177 12.607 1.00 92.12 181 PRO A O 1
ATOM 1479 N N . ALA A 1 182 ? 10.027 -14.232 14.163 1.00 93.56 182 ALA A N 1
ATOM 1480 C CA . ALA A 1 182 ? 9.964 -13.160 15.154 1.00 93.56 182 ALA A CA 1
ATOM 1481 C C . ALA A 1 182 ? 10.569 -11.827 14.670 1.00 93.56 182 ALA A C 1
ATOM 1483 O O . ALA A 1 182 ? 10.149 -10.761 15.107 1.00 93.56 182 ALA A O 1
ATOM 1484 N N . HIS A 1 183 ? 11.526 -11.855 13.740 1.00 94.38 183 HIS A N 1
ATOM 1485 C CA . HIS A 1 183 ? 12.101 -10.636 13.173 1.00 94.38 183 HIS A CA 1
ATOM 1486 C C . HIS A 1 183 ? 11.170 -9.961 12.157 1.00 94.38 183 HIS A C 1
ATOM 1488 O O . HIS A 1 183 ? 11.409 -8.811 11.808 1.00 94.38 183 HIS A O 1
ATOM 1494 N N . ALA A 1 184 ? 10.132 -10.643 11.663 1.00 92.94 184 ALA A N 1
ATOM 1495 C CA . ALA A 1 184 ? 9.193 -10.088 10.688 1.00 92.94 184 ALA A CA 1
ATOM 1496 C C . ALA A 1 184 ? 8.021 -9.319 11.329 1.00 92.94 184 ALA A C 1
ATOM 1498 O O . ALA A 1 184 ? 7.231 -8.713 10.603 1.00 92.94 184 ALA A O 1
ATOM 1499 N N . TYR A 1 185 ? 7.897 -9.323 12.662 1.00 94.50 185 TYR A N 1
ATOM 1500 C CA . TYR A 1 185 ? 6.914 -8.486 13.351 1.00 94.50 185 TYR A CA 1
ATOM 1501 C C . TYR A 1 185 ? 7.235 -7.007 13.126 1.00 94.50 185 TYR A C 1
ATOM 1503 O O . TYR A 1 185 ? 8.361 -6.567 13.363 1.00 94.50 185 TYR A O 1
ATOM 1511 N N . LEU A 1 186 ? 6.241 -6.252 12.656 1.00 95.94 186 LEU A N 1
ATOM 1512 C CA . LEU A 1 186 ? 6.393 -4.834 12.365 1.00 95.94 186 LEU A CA 1
ATOM 1513 C C . LEU A 1 186 ? 6.269 -4.013 13.648 1.00 95.94 186 LEU A C 1
ATOM 1515 O O . LEU A 1 186 ? 5.298 -4.130 14.391 1.00 95.94 186 LEU A O 1
ATOM 1519 N N . GLN A 1 187 ? 7.239 -3.139 13.881 1.00 95.31 187 GLN A N 1
ATOM 1520 C CA . GLN A 1 187 ? 7.237 -2.181 14.978 1.00 95.31 187 GLN A CA 1
ATOM 1521 C C . GLN A 1 187 ? 6.960 -0.797 14.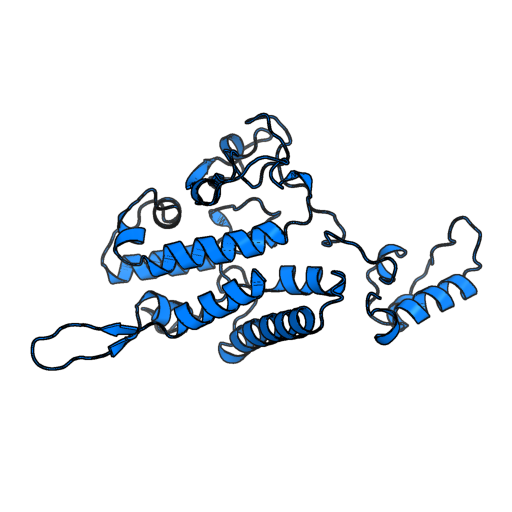412 1.00 95.31 187 GLN A C 1
ATOM 1523 O O . GLN A 1 187 ? 7.791 -0.230 13.707 1.00 95.31 187 GLN A O 1
ATOM 1528 N N . TRP A 1 188 ? 5.780 -0.264 14.702 1.00 95.75 188 TRP A N 1
ATOM 1529 C CA . TRP A 1 188 ? 5.331 1.013 14.169 1.00 95.75 188 TRP A CA 1
ATOM 1530 C C . TRP A 1 188 ? 5.491 2.119 15.206 1.00 95.75 188 TRP A C 1
ATOM 1532 O O . TRP A 1 188 ? 5.033 2.007 16.342 1.00 95.75 188 TRP A O 1
ATOM 1542 N N . THR A 1 189 ? 6.091 3.227 14.797 1.00 95.56 189 THR A N 1
ATOM 1543 C CA . THR A 1 189 ? 6.179 4.454 15.585 1.00 95.56 189 THR A CA 1
ATOM 1544 C C . THR A 1 189 ? 5.907 5.662 14.698 1.00 95.56 189 THR A C 1
ATOM 1546 O O . THR A 1 189 ? 6.006 5.601 13.471 1.00 95.56 189 THR A O 1
ATOM 1549 N N . VAL A 1 190 ? 5.516 6.777 15.309 1.00 95.00 190 VAL A N 1
ATOM 1550 C CA . VAL A 1 190 ? 5.433 8.065 14.617 1.00 95.00 190 VAL A CA 1
ATOM 1551 C C . VAL A 1 190 ? 6.697 8.856 14.920 1.00 95.00 190 VAL A C 1
ATOM 1553 O O . VAL A 1 190 ? 7.026 9.081 16.084 1.00 95.00 190 VAL A O 1
ATOM 1556 N N . ALA A 1 191 ? 7.385 9.298 13.874 1.00 92.88 191 ALA A N 1
ATOM 1557 C CA . ALA A 1 191 ? 8.603 10.089 13.982 1.00 92.88 191 ALA A CA 1
ATOM 1558 C C . ALA A 1 191 ? 8.556 11.280 13.021 1.00 92.88 191 ALA A C 1
ATOM 1560 O O . ALA A 1 191 ? 7.829 11.274 12.025 1.00 92.88 191 ALA A O 1
ATOM 1561 N N . ASP A 1 192 ? 9.342 12.314 13.302 1.00 91.88 192 ASP A N 1
ATOM 1562 C CA . ASP A 1 192 ? 9.636 13.345 12.310 1.00 91.88 192 ASP A CA 1
ATOM 1563 C C . ASP A 1 192 ? 10.417 12.745 11.135 1.00 91.88 192 ASP A C 1
ATOM 1565 O O . ASP A 1 192 ? 11.274 11.882 11.339 1.00 91.88 192 ASP A O 1
ATOM 1569 N N . GLU A 1 193 ? 10.179 13.230 9.910 1.00 89.44 193 GLU A N 1
ATOM 1570 C CA . GLU A 1 193 ? 10.887 12.751 8.709 1.00 89.44 193 GLU A CA 1
ATOM 1571 C C . GLU A 1 193 ? 12.407 12.765 8.903 1.00 89.44 193 GLU A C 1
ATOM 1573 O O . GLU A 1 193 ? 13.098 11.831 8.505 1.00 89.44 193 GLU A O 1
ATOM 1578 N N . GLN A 1 194 ? 12.933 13.812 9.539 1.00 88.12 194 GLN A N 1
ATOM 1579 C CA . GLN A 1 194 ? 14.366 13.949 9.774 1.00 88.12 194 GLN A CA 1
ATOM 1580 C C . GLN A 1 194 ? 14.910 12.863 10.710 1.00 88.12 194 GLN A C 1
ATOM 1582 O O . GLN A 1 194 ? 16.018 12.380 10.489 1.00 88.12 194 GLN A O 1
ATOM 1587 N N . ASN A 1 195 ? 14.131 12.446 11.709 1.00 86.81 195 ASN A N 1
ATOM 1588 C CA . ASN A 1 195 ? 14.515 11.360 12.607 1.00 86.81 195 ASN A CA 1
ATOM 1589 C C . ASN A 1 195 ? 14.421 10.007 11.892 1.00 86.81 195 ASN A C 1
ATOM 1591 O O . ASN A 1 195 ? 15.274 9.155 12.101 1.00 86.81 195 ASN A O 1
ATOM 1595 N N . ALA A 1 196 ? 13.432 9.836 11.009 1.00 88.06 196 ALA A N 1
ATOM 1596 C CA . ALA A 1 196 ? 13.207 8.598 10.265 1.00 88.06 196 ALA A CA 1
ATOM 1597 C C . ALA A 1 196 ? 14.137 8.400 9.049 1.00 88.06 196 ALA A C 1
ATOM 1599 O O . ALA A 1 196 ? 14.391 7.268 8.651 1.00 88.06 196 ALA A O 1
ATOM 1600 N N . PHE A 1 197 ? 14.624 9.472 8.417 1.00 86.31 197 PHE A N 1
ATOM 1601 C CA . PHE A 1 197 ? 15.359 9.393 7.143 1.00 86.31 197 PHE A CA 1
ATOM 1602 C C . PHE A 1 197 ? 16.636 10.244 7.081 1.00 86.31 197 PHE A C 1
ATOM 1604 O O . PHE A 1 197 ? 17.349 10.198 6.074 1.00 86.31 197 PHE A O 1
ATO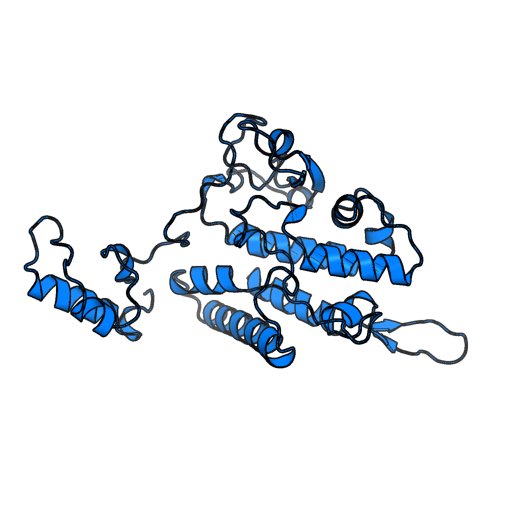M 1611 N N . GLY A 1 198 ? 16.934 11.033 8.115 1.00 84.12 198 GLY A N 1
ATOM 1612 C CA . GLY A 1 198 ? 18.024 12.006 8.110 1.00 84.12 198 GLY A CA 1
ATOM 1613 C C . GLY A 1 198 ? 17.726 13.273 7.291 1.00 84.12 198 GLY A C 1
ATOM 1614 O O . GLY A 1 198 ? 16.649 13.458 6.711 1.00 84.12 198 GLY A O 1
ATOM 1615 N N . SER A 1 199 ? 18.712 14.172 7.243 1.00 75.62 199 SER A N 1
ATOM 1616 C CA . SER A 1 199 ? 18.686 15.432 6.476 1.00 75.62 199 SER A CA 1
ATOM 1617 C C . SER A 1 199 ? 18.391 15.214 4.980 1.00 75.62 199 SER A C 1
ATOM 1619 O O . SER A 1 199 ? 18.773 14.161 4.452 1.00 75.62 199 SER A O 1
ATOM 1621 N N . PRO A 1 200 ? 17.795 16.186 4.241 1.00 69.06 200 PRO A N 1
ATOM 1622 C CA . PRO A 1 200 ? 17.524 17.620 4.544 1.00 69.06 200 PRO A CA 1
ATOM 1623 C C . PRO A 1 200 ? 16.135 17.881 5.231 1.00 69.06 200 PRO A C 1
ATOM 1625 O O . PRO A 1 200 ? 15.558 16.909 5.707 1.00 69.06 200 PRO A O 1
ATOM 1628 N N . PRO A 1 201 ? 15.602 19.121 5.411 1.00 70.56 201 PRO A N 1
ATOM 1629 C CA . PRO A 1 201 ? 14.685 19.458 6.520 1.00 70.56 201 PRO A CA 1
ATOM 1630 C C . PRO A 1 201 ? 13.322 18.745 6.509 1.00 70.56 201 PRO A C 1
ATOM 1632 O O . PRO A 1 201 ? 12.843 18.299 5.466 1.00 70.56 201 PRO A O 1
ATOM 1635 N N . ASN A 1 202 ? 12.715 18.700 7.702 1.00 73.69 202 ASN A N 1
ATOM 1636 C CA . ASN A 1 202 ? 11.458 18.031 8.047 1.00 73.69 202 ASN A CA 1
ATOM 1637 C C . ASN A 1 202 ? 10.257 18.557 7.232 1.00 73.69 202 ASN A C 1
ATOM 1639 O O . ASN A 1 202 ? 9.899 19.730 7.341 1.00 73.69 202 ASN A O 1
ATOM 1643 N N . ARG A 1 203 ? 9.607 17.693 6.443 1.00 82.12 203 ARG A N 1
ATOM 1644 C CA . ARG A 1 203 ? 8.341 17.986 5.740 1.00 82.12 203 ARG A CA 1
ATOM 1645 C C . ARG A 1 203 ? 7.108 17.545 6.534 1.00 82.12 203 ARG A C 1
ATOM 1647 O O . ARG A 1 203 ? 5.986 17.768 6.080 1.00 82.12 203 ARG A O 1
ATOM 1654 N N . GLY A 1 204 ? 7.299 16.923 7.697 1.00 90.25 204 GLY A N 1
ATOM 1655 C CA . GLY A 1 204 ? 6.245 16.491 8.606 1.00 90.25 204 GLY A CA 1
ATOM 1656 C C . GLY A 1 204 ? 6.512 15.118 9.223 1.00 90.25 204 GLY A C 1
ATOM 1657 O O . GLY A 1 204 ? 7.573 14.518 9.060 1.00 90.25 204 GLY A O 1
ATOM 1658 N N . LYS A 1 205 ? 5.503 14.597 9.923 1.00 93.25 205 LYS A N 1
ATOM 1659 C CA . LYS A 1 205 ? 5.576 13.283 10.568 1.00 93.25 205 LYS A CA 1
ATOM 1660 C C . LYS A 1 205 ? 5.391 12.143 9.568 1.00 93.25 205 LYS A C 1
ATOM 1662 O O . LYS A 1 205 ? 4.525 12.205 8.686 1.00 93.25 205 LYS A O 1
ATOM 1667 N N . VAL A 1 206 ? 6.131 11.065 9.773 1.00 94.31 206 VAL A N 1
ATOM 1668 C CA . VAL A 1 206 ? 6.072 9.820 9.004 1.00 94.31 206 VAL A CA 1
ATOM 1669 C C . VAL A 1 206 ? 5.828 8.634 9.934 1.00 94.31 206 VAL A C 1
ATOM 1671 O O . VAL A 1 206 ? 6.124 8.698 11.131 1.00 94.31 206 VAL A O 1
ATOM 1674 N N . PHE A 1 207 ? 5.298 7.545 9.384 1.00 95.88 207 PHE A N 1
ATOM 1675 C CA . PHE A 1 207 ? 5.328 6.259 10.073 1.00 95.88 207 PHE A CA 1
ATOM 1676 C C . PHE A 1 207 ? 6.714 5.631 9.920 1.00 95.88 207 PHE A C 1
ATOM 1678 O O . PHE A 1 207 ? 7.135 5.285 8.815 1.00 95.88 207 PHE A O 1
ATOM 1685 N N . GLN A 1 208 ? 7.406 5.452 11.039 1.00 94.81 208 GLN A N 1
ATOM 1686 C CA . GLN A 1 208 ? 8.625 4.668 11.110 1.00 94.81 208 GLN A CA 1
ATOM 1687 C C . GLN A 1 208 ? 8.254 3.214 11.422 1.00 94.81 208 GLN A C 1
ATOM 1689 O O . GLN A 1 208 ? 7.677 2.907 12.460 1.00 94.81 208 GLN A O 1
ATOM 1694 N N . VAL A 1 209 ? 8.562 2.324 10.482 1.00 95.75 209 VAL A N 1
ATOM 1695 C CA . VAL A 1 209 ? 8.259 0.888 10.568 1.00 95.75 209 VAL A CA 1
ATOM 1696 C C . VAL A 1 209 ? 9.554 0.096 10.645 1.00 95.75 209 VAL A C 1
ATOM 1698 O O . VAL A 1 209 ? 10.276 0.050 9.649 1.00 95.75 209 VAL A O 1
ATOM 1701 N N . GLY A 1 210 ? 9.855 -0.496 11.797 1.00 94.38 210 GLY A N 1
ATOM 1702 C CA . GLY A 1 210 ? 11.017 -1.355 12.022 1.00 94.38 210 GLY A CA 1
ATOM 1703 C C . GLY A 1 210 ? 10.673 -2.840 11.892 1.00 94.38 210 GLY A C 1
ATOM 1704 O O . GLY A 1 210 ? 9.610 -3.269 12.331 1.00 94.38 210 GLY A O 1
ATOM 1705 N N . ALA A 1 211 ? 11.564 -3.616 11.274 1.00 95.19 211 ALA A N 1
ATOM 1706 C CA . ALA A 1 211 ? 11.546 -5.083 11.247 1.00 95.19 211 ALA A CA 1
ATOM 1707 C C . ALA A 1 211 ? 12.857 -5.605 10.640 1.00 95.19 211 ALA A C 1
ATOM 1709 O O . ALA A 1 211 ? 13.641 -4.843 10.073 1.00 95.19 211 ALA A O 1
ATOM 1710 N N . LEU A 1 212 ? 13.086 -6.917 10.705 1.00 92.88 212 LEU A N 1
ATOM 1711 C CA . LEU A 1 212 ? 14.208 -7.610 10.056 1.00 92.88 212 LEU A CA 1
ATOM 1712 C C . LEU A 1 212 ? 15.573 -6.980 10.400 1.00 92.88 212 LEU A C 1
ATOM 1714 O O . LEU A 1 212 ? 16.468 -6.878 9.560 1.00 92.88 212 LEU A O 1
ATOM 1718 N N . GLY A 1 213 ? 15.717 -6.546 11.656 1.00 86.56 213 GLY A N 1
ATOM 1719 C CA . GLY A 1 213 ? 16.923 -5.896 12.175 1.00 86.56 213 GLY A CA 1
ATOM 1720 C C . GLY A 1 213 ? 17.135 -4.450 11.709 1.00 86.56 213 GLY A C 1
ATOM 1721 O O . GLY A 1 213 ? 18.159 -3.868 12.046 1.00 86.56 213 GLY A O 1
ATOM 1722 N N . LYS A 1 214 ? 16.199 -3.858 10.954 1.00 88.38 214 LYS A N 1
ATOM 1723 C CA . LYS A 1 214 ? 16.225 -2.438 10.578 1.00 88.38 214 LYS A CA 1
ATOM 1724 C C . LYS A 1 214 ? 15.322 -1.627 11.501 1.00 88.38 214 LYS A C 1
ATOM 1726 O O . LYS A 1 214 ? 14.161 -1.982 11.694 1.00 88.38 214 LYS A O 1
ATOM 1731 N N . GLU A 1 215 ? 15.826 -0.487 11.972 1.00 88.69 215 GLU A N 1
ATOM 1732 C CA . GLU A 1 215 ? 15.025 0.509 12.703 1.00 88.69 215 GLU A CA 1
ATOM 1733 C C . GLU A 1 215 ? 13.932 1.132 11.829 1.00 88.69 215 GLU A C 1
ATOM 1735 O O . GLU A 1 215 ? 12.880 1.535 12.323 1.00 88.69 215 GLU A O 1
ATOM 1740 N N . HIS A 1 216 ? 14.176 1.208 10.519 1.00 92.31 216 HIS A N 1
ATOM 1741 C CA . HIS A 1 216 ? 13.168 1.591 9.548 1.00 92.31 216 HIS A CA 1
ATOM 1742 C C . HIS A 1 216 ? 13.353 0.829 8.232 1.00 92.31 216 HIS A C 1
ATOM 1744 O O . HIS A 1 216 ? 14.408 0.891 7.606 1.00 92.31 216 HIS A O 1
ATOM 1750 N N . LEU A 1 217 ? 12.324 0.110 7.788 1.00 92.62 217 LEU A N 1
ATOM 1751 C CA . LEU A 1 217 ? 12.355 -0.700 6.572 1.00 92.62 217 LEU A CA 1
ATOM 1752 C C . LEU A 1 217 ? 12.481 0.130 5.293 1.00 92.62 217 LEU A C 1
ATOM 1754 O O . LEU A 1 217 ? 13.062 -0.358 4.329 1.00 92.62 217 LEU A O 1
ATOM 1758 N N . MET A 1 218 ? 11.991 1.373 5.275 1.00 91.75 218 MET A N 1
ATOM 1759 C CA . MET A 1 218 ? 12.031 2.220 4.076 1.00 91.75 218 MET A CA 1
ATOM 1760 C C . MET A 1 218 ? 13.333 2.997 3.909 1.00 91.75 218 MET A C 1
ATOM 1762 O O . MET A 1 218 ? 13.443 3.809 2.997 1.00 91.75 218 MET A O 1
ATOM 1766 N N . THR A 1 219 ? 14.340 2.772 4.750 1.00 89.38 219 THR A N 1
ATOM 1767 C CA . THR A 1 219 ? 15.634 3.436 4.574 1.00 89.38 219 THR A CA 1
ATOM 1768 C C . THR A 1 219 ? 16.554 2.660 3.648 1.00 89.38 219 THR A C 1
ATOM 1770 O O . THR A 1 219 ? 16.587 1.432 3.674 1.00 89.38 219 THR A O 1
ATOM 1773 N N . THR A 1 220 ? 17.345 3.361 2.840 1.00 82.06 220 THR A N 1
ATOM 1774 C CA . THR A 1 220 ? 18.257 2.747 1.856 1.00 82.06 220 THR A CA 1
ATOM 1775 C C . THR A 1 220 ? 19.619 2.332 2.424 1.00 82.06 220 THR A C 1
ATOM 1777 O O . THR A 1 220 ? 20.453 1.814 1.688 1.00 82.06 220 THR A O 1
ATOM 1780 N N . GLY A 1 221 ? 19.890 2.605 3.705 1.00 68.19 221 GLY A N 1
ATOM 1781 C CA . GLY A 1 221 ? 21.193 2.399 4.345 1.00 68.19 221 GLY A CA 1
ATOM 1782 C C . GLY A 1 221 ? 21.097 1.626 5.661 1.00 68.19 221 GLY A C 1
ATOM 1783 O O . GLY A 1 221 ? 20.038 1.575 6.281 1.00 68.19 221 GLY A O 1
ATOM 1784 N N . GLN A 1 222 ? 22.213 1.023 6.084 1.00 59.00 222 GLN A N 1
ATOM 1785 C CA . GLN A 1 222 ? 22.324 0.339 7.383 1.00 59.00 222 GLN A CA 1
ATOM 1786 C C . GLN A 1 222 ? 22.739 1.280 8.525 1.00 59.00 222 GLN A C 1
ATOM 1788 O O . GLN A 1 222 ? 22.407 1.019 9.676 1.00 59.00 222 GLN A O 1
ATOM 1793 N N . ASN A 1 223 ? 23.412 2.393 8.211 1.00 58.16 223 ASN A N 1
ATOM 1794 C CA . ASN A 1 223 ? 23.811 3.393 9.200 1.00 58.16 223 ASN A CA 1
ATOM 1795 C C . ASN A 1 223 ? 22.694 4.429 9.350 1.00 58.16 223 ASN A C 1
ATOM 1797 O O . ASN A 1 223 ? 22.427 5.222 8.442 1.00 58.16 223 ASN A O 1
ATOM 1801 N N . PHE A 1 224 ? 22.027 4.402 10.497 1.00 56.34 224 PHE A N 1
ATOM 1802 C CA . PHE A 1 224 ? 20.882 5.243 10.815 1.00 56.34 224 PHE A CA 1
ATOM 1803 C C . PHE A 1 224 ? 21.215 6.189 11.983 1.00 56.34 224 PHE A C 1
ATOM 1805 O O . PHE A 1 224 ? 21.889 5.753 12.916 1.00 56.34 224 PHE A O 1
ATOM 1812 N N . PRO A 1 225 ? 20.764 7.459 11.972 1.00 53.53 225 PRO A N 1
ATOM 1813 C CA . PRO A 1 225 ? 20.295 8.243 10.827 1.00 53.53 225 PRO A CA 1
ATOM 1814 C C . PRO A 1 225 ? 21.493 8.842 10.055 1.00 53.53 225 PRO A C 1
ATOM 1816 O O . PRO A 1 225 ? 22.359 9.482 10.645 1.00 53.53 225 PRO A O 1
ATOM 1819 N N . HIS A 1 226 ? 21.569 8.649 8.732 1.00 59.66 226 HIS A N 1
ATOM 1820 C CA . HIS A 1 226 ? 22.555 9.309 7.858 1.00 59.66 226 HIS A CA 1
ATOM 1821 C C . HIS A 1 226 ? 21.850 10.093 6.735 1.00 59.66 226 HIS A C 1
ATOM 1823 O O . HIS A 1 226 ? 20.779 9.679 6.280 1.00 59.66 226 HIS A O 1
ATOM 1829 N N . PRO A 1 227 ? 22.421 11.223 6.268 1.00 58.34 227 PRO A N 1
ATOM 1830 C CA . PRO A 1 227 ? 21.869 11.983 5.150 1.00 58.34 227 PRO A CA 1
ATOM 1831 C C . PRO A 1 227 ? 21.694 11.113 3.900 1.00 58.34 227 PRO A C 1
ATOM 1833 O O . PRO A 1 227 ? 22.611 10.402 3.496 1.00 58.34 227 PRO A O 1
ATOM 1836 N N . GLY A 1 228 ? 20.532 11.209 3.250 1.00 68.00 228 GLY A N 1
ATOM 1837 C CA . GLY A 1 228 ? 20.285 10.527 1.975 1.00 68.00 228 GLY A CA 1
ATOM 1838 C C . GLY A 1 228 ? 19.752 9.093 2.067 1.00 68.00 228 GLY A C 1
ATOM 1839 O O . GLY A 1 228 ? 19.712 8.429 1.032 1.00 68.00 228 GLY A O 1
ATOM 1840 N N . ASN A 1 229 ? 19.281 8.657 3.241 1.00 82.69 229 ASN A N 1
ATOM 1841 C CA . ASN A 1 229 ? 18.673 7.339 3.481 1.00 82.69 229 ASN A CA 1
ATOM 1842 C C . ASN A 1 229 ? 17.223 7.193 2.968 1.00 82.69 229 ASN A C 1
ATOM 1844 O O . ASN A 1 229 ? 16.532 6.248 3.341 1.00 82.69 229 ASN A O 1
ATOM 1848 N N . ARG A 1 230 ? 16.729 8.122 2.146 1.00 87.81 230 ARG A N 1
ATOM 1849 C CA . ARG A 1 230 ? 15.356 8.105 1.610 1.00 87.81 230 ARG A CA 1
ATOM 1850 C C . ARG A 1 230 ? 15.237 7.120 0.448 1.00 87.81 230 ARG A C 1
ATOM 1852 O O . ARG A 1 230 ? 16.191 7.054 -0.332 1.00 87.81 230 ARG A O 1
ATOM 1859 N N . PRO A 1 231 ? 14.083 6.446 0.267 1.00 89.50 231 PRO A N 1
ATOM 1860 C CA . PRO A 1 231 ? 13.807 5.691 -0.945 1.00 89.50 231 PRO A CA 1
ATOM 1861 C C . PRO A 1 231 ? 14.064 6.537 -2.191 1.00 89.50 231 PRO A C 1
ATOM 1863 O O . PRO A 1 231 ? 13.619 7.682 -2.300 1.00 89.50 231 PRO A O 1
ATOM 1866 N N . LYS A 1 232 ? 14.764 5.951 -3.154 1.00 87.94 232 LYS A N 1
ATOM 1867 C CA . LYS A 1 232 ? 15.015 6.496 -4.489 1.00 87.94 232 LYS A CA 1
ATOM 1868 C C . LYS A 1 232 ? 14.402 5.541 -5.513 1.00 87.94 232 LYS A C 1
ATOM 1870 O O . LYS A 1 232 ? 15.134 4.841 -6.218 1.00 87.94 232 LYS A O 1
ATOM 1875 N N . PRO A 1 233 ? 13.057 5.453 -5.574 1.00 84.44 233 PRO A N 1
ATOM 1876 C CA . PRO A 1 233 ? 12.387 4.597 -6.540 1.00 84.44 233 PRO A CA 1
ATOM 1877 C C . PRO A 1 233 ? 12.811 4.979 -7.962 1.00 84.44 233 PRO A C 1
ATOM 1879 O O . PRO A 1 233 ? 13.031 6.151 -8.277 1.00 84.44 233 PRO A O 1
ATOM 1882 N N . LYS A 1 234 ? 12.928 3.980 -8.840 1.00 78.38 234 LYS A N 1
ATOM 1883 C CA . LYS A 1 234 ? 13.301 4.210 -10.241 1.00 78.38 234 LYS A CA 1
ATOM 1884 C C . LYS A 1 234 ? 12.252 5.097 -10.913 1.00 78.38 234 LYS A C 1
ATOM 1886 O O . LYS A 1 234 ? 11.055 4.863 -10.749 1.00 78.38 234 LYS A O 1
ATOM 1891 N N . SER A 1 235 ? 12.692 6.047 -11.740 1.00 72.12 235 SER A N 1
ATOM 1892 C CA . SER A 1 235 ? 11.804 6.940 -12.507 1.00 72.12 235 SER A CA 1
ATOM 1893 C C . SER A 1 235 ? 10.853 6.183 -13.438 1.00 72.12 235 SER A C 1
ATOM 1895 O O . SER A 1 235 ? 9.732 6.624 -13.667 1.00 72.12 235 SER A O 1
ATOM 1897 N N . SER A 1 236 ? 11.268 5.007 -13.923 1.00 73.25 236 SER A N 1
ATOM 1898 C CA . SER A 1 236 ? 10.425 4.099 -14.709 1.00 73.25 236 SER A CA 1
ATOM 1899 C C . SER A 1 236 ? 9.222 3.557 -13.931 1.00 73.25 236 SER A C 1
ATOM 1901 O O . SER A 1 236 ? 8.295 3.020 -14.535 1.00 73.25 236 SER A O 1
ATOM 1903 N N . GLY A 1 237 ? 9.243 3.637 -12.597 1.00 77.38 237 GLY A N 1
ATOM 1904 C CA . GLY A 1 237 ? 8.234 3.044 -11.731 1.00 77.38 237 GLY A CA 1
ATOM 1905 C C . GLY A 1 237 ? 8.238 1.514 -11.742 1.00 77.38 237 GLY A C 1
ATOM 1906 O O . GLY A 1 237 ? 7.288 0.924 -11.242 1.00 77.38 237 GLY A O 1
ATOM 1907 N N . LEU A 1 238 ? 9.278 0.860 -12.275 1.00 81.38 238 LEU A N 1
ATOM 1908 C CA . LEU A 1 238 ? 9.401 -0.601 -12.364 1.00 81.38 238 LEU A CA 1
ATOM 1909 C C . LEU A 1 238 ? 10.651 -1.090 -11.633 1.00 81.38 238 LEU A C 1
ATOM 1911 O O . LEU A 1 238 ? 11.753 -0.614 -11.906 1.00 81.38 238 LEU A O 1
ATOM 1915 N N . ARG A 1 239 ? 10.498 -2.077 -10.743 1.00 80.31 239 ARG A N 1
ATOM 1916 C CA . ARG A 1 239 ? 11.616 -2.741 -10.057 1.00 80.31 239 ARG A CA 1
ATOM 1917 C C . ARG A 1 239 ? 12.424 -3.570 -11.057 1.00 80.31 239 ARG A C 1
ATOM 1919 O O . ARG A 1 239 ? 13.640 -3.378 -11.164 1.00 80.31 239 ARG A O 1
ATOM 1926 N N . TYR A 1 240 ? 11.718 -4.402 -11.826 1.00 77.62 240 TYR A N 1
ATOM 1927 C CA . TYR A 1 240 ? 12.245 -5.272 -12.879 1.00 77.62 240 TYR A CA 1
ATOM 1928 C C . TYR A 1 240 ? 11.791 -4.748 -14.249 1.00 77.62 240 TYR A C 1
ATOM 1930 O O . TYR A 1 240 ? 10.695 -5.083 -14.695 1.00 77.62 240 TYR A O 1
ATOM 1938 N N . PRO A 1 241 ? 12.545 -3.839 -14.887 1.00 76.31 241 PRO A N 1
ATOM 1939 C CA . PRO A 1 241 ? 12.213 -3.370 -16.228 1.00 76.31 241 PRO A CA 1
ATOM 1940 C C . PRO A 1 241 ? 12.320 -4.525 -17.237 1.00 76.31 241 PRO A C 1
ATOM 1942 O O . PRO A 1 241 ? 13.339 -5.203 -17.279 1.00 76.31 241 PRO A O 1
ATOM 1945 N N . SER A 1 242 ? 11.287 -4.733 -18.060 1.00 76.25 242 SER A N 1
ATOM 1946 C CA . SER A 1 242 ? 11.332 -5.693 -19.175 1.00 76.25 242 SER A CA 1
ATOM 1947 C C . SER A 1 242 ? 11.876 -5.033 -20.438 1.00 76.25 242 SER A C 1
ATOM 1949 O O . SER A 1 242 ? 11.316 -4.027 -20.874 1.00 76.25 242 SER A O 1
ATOM 1951 N N . ALA A 1 243 ? 12.896 -5.625 -21.059 1.00 76.12 243 ALA A N 1
ATOM 1952 C CA . ALA A 1 243 ? 13.419 -5.181 -22.352 1.00 76.12 243 ALA A CA 1
ATOM 1953 C C . ALA A 1 243 ? 12.364 -5.236 -23.480 1.00 76.12 243 ALA A C 1
ATOM 1955 O O . ALA A 1 243 ? 12.525 -4.603 -24.514 1.00 76.12 243 ALA A O 1
ATOM 1956 N N . ALA A 1 244 ? 11.240 -5.931 -23.280 1.00 75.56 244 ALA A N 1
ATOM 1957 C CA . ALA A 1 244 ? 10.128 -5.938 -24.228 1.00 75.56 244 ALA A CA 1
ATOM 1958 C C . ALA A 1 244 ? 9.229 -4.684 -24.134 1.00 75.56 244 ALA A C 1
ATOM 1960 O O . ALA A 1 244 ? 8.271 -4.543 -24.893 1.00 75.56 244 ALA A O 1
ATOM 1961 N N . LYS A 1 245 ? 9.494 -3.750 -23.206 1.00 77.19 245 LYS A N 1
ATOM 1962 C CA . LYS A 1 245 ? 8.701 -2.521 -23.049 1.00 77.19 245 LYS A CA 1
ATOM 1963 C C . LYS A 1 245 ? 9.294 -1.385 -23.884 1.00 77.19 245 LYS A C 1
ATOM 1965 O O . LYS A 1 245 ? 10.267 -0.761 -23.470 1.00 77.19 245 LYS A O 1
ATOM 1970 N N . ALA A 1 246 ? 8.640 -1.048 -25.000 1.00 81.94 246 ALA A N 1
ATOM 1971 C CA . ALA A 1 246 ? 9.059 0.020 -25.922 1.00 81.94 246 ALA A CA 1
ATOM 1972 C C . ALA A 1 246 ? 9.402 1.353 -25.221 1.00 81.94 246 ALA A C 1
ATOM 1974 O O . ALA A 1 246 ? 10.414 1.974 -25.538 1.00 81.94 246 ALA A O 1
ATOM 1975 N N . SER A 1 247 ? 8.631 1.734 -24.193 1.00 82.56 247 SER A N 1
ATOM 1976 C CA . SER A 1 247 ? 8.850 2.948 -23.386 1.00 82.56 247 SER A CA 1
ATOM 1977 C C . SER A 1 247 ? 10.218 3.041 -22.696 1.00 82.56 247 SER A C 1
ATOM 1979 O O . SER A 1 247 ? 10.537 4.088 -22.146 1.00 82.56 247 SER A O 1
ATOM 1981 N N . GLN A 1 248 ? 11.008 1.963 -22.646 1.00 80.00 248 GLN A N 1
ATOM 1982 C CA . GLN A 1 248 ? 12.375 1.998 -22.110 1.00 80.00 248 GLN A CA 1
ATOM 1983 C C . GLN A 1 248 ? 13.385 2.595 -23.086 1.00 80.00 248 GLN A C 1
ATOM 1985 O O . GLN A 1 248 ? 14.430 3.080 -22.661 1.00 80.00 248 GLN A O 1
ATOM 1990 N N . TYR A 1 249 ? 13.070 2.564 -24.378 1.00 85.12 249 TYR A N 1
ATOM 1991 C CA . TYR A 1 249 ? 13.952 3.029 -25.444 1.00 85.12 249 TYR A CA 1
ATOM 1992 C C . TYR A 1 249 ? 13.532 4.397 -25.988 1.00 85.12 249 TYR A C 1
ATOM 1994 O O . TYR A 1 249 ? 14.276 5.026 -26.739 1.00 85.12 249 TYR A O 1
ATOM 2002 N N . THR A 1 250 ? 12.350 4.877 -25.604 1.00 82.81 250 THR A N 1
ATOM 2003 C CA . THR A 1 250 ? 11.779 6.146 -26.052 1.00 82.81 250 THR A CA 1
ATOM 2004 C C . THR A 1 250 ? 11.724 7.165 -24.916 1.00 82.81 250 THR A C 1
ATOM 2006 O O . THR A 1 250 ? 11.668 6.830 -23.736 1.00 82.81 250 THR A O 1
ATOM 2009 N N . LYS A 1 251 ? 11.722 8.455 -25.269 1.00 79.69 251 LYS A N 1
ATOM 2010 C CA . LYS A 1 251 ? 11.594 9.551 -24.288 1.00 79.69 251 LYS A CA 1
ATOM 2011 C C . LYS A 1 251 ? 10.167 9.714 -23.764 1.00 79.69 251 LYS A C 1
ATOM 2013 O O . LYS A 1 251 ? 9.969 10.244 -22.675 1.00 79.69 251 LYS A O 1
ATOM 2018 N N . LEU A 1 252 ? 9.185 9.311 -24.566 1.00 82.00 252 LEU A N 1
ATOM 2019 C CA . LEU A 1 252 ? 7.764 9.397 -24.253 1.00 82.00 252 LEU A CA 1
ATOM 2020 C C . LEU A 1 252 ? 7.202 7.998 -23.976 1.00 82.00 252 LEU A C 1
ATOM 2022 O O . LEU A 1 252 ? 7.703 7.021 -24.540 1.00 82.00 252 LEU A O 1
ATOM 2026 N N . PRO A 1 253 ? 6.174 7.888 -23.119 1.00 81.62 253 PRO A N 1
ATOM 2027 C CA . PRO A 1 253 ? 5.508 6.619 -22.871 1.00 81.62 253 PRO A CA 1
ATOM 2028 C C . PRO A 1 253 ? 4.806 6.116 -24.139 1.00 81.62 253 PRO A C 1
ATOM 2030 O O . PRO A 1 253 ? 4.068 6.861 -24.771 1.00 81.62 253 PRO A O 1
ATOM 2033 N N . VAL A 1 254 ? 5.013 4.840 -24.458 1.00 83.75 254 VAL A N 1
ATOM 2034 C CA . VAL A 1 254 ? 4.412 4.128 -25.593 1.00 83.75 254 VAL A CA 1
ATOM 2035 C C . VAL A 1 254 ? 3.418 3.105 -25.061 1.00 83.75 254 VAL A C 1
ATOM 2037 O O . VAL A 1 254 ? 3.789 2.225 -24.276 1.00 83.75 254 VAL A O 1
ATOM 2040 N N . ARG A 1 255 ? 2.156 3.196 -25.476 1.00 79.62 255 ARG A N 1
ATOM 2041 C CA . ARG A 1 255 ? 1.123 2.192 -25.190 1.00 79.62 255 ARG A CA 1
ATOM 2042 C C . ARG A 1 255 ? 0.822 1.373 -26.433 1.00 79.62 255 ARG A C 1
ATOM 2044 O O . ARG A 1 255 ? 0.878 0.141 -26.349 1.00 79.62 255 ARG A O 1
ATOM 2051 N N . THR A 1 256 ? 0.567 2.054 -27.544 1.00 84.56 256 THR A N 1
ATOM 2052 C CA . THR A 1 256 ? 0.202 1.476 -28.842 1.00 84.56 256 THR A CA 1
ATOM 2053 C C . THR A 1 256 ? 1.241 1.808 -29.909 1.00 84.56 256 THR A C 1
ATOM 2055 O O . THR A 1 256 ? 2.128 2.632 -29.692 1.00 84.56 256 THR A O 1
ATOM 2058 N N . GLU A 1 257 ? 1.136 1.145 -31.059 1.00 87.50 257 GLU A N 1
ATOM 2059 C CA . GLU A 1 257 ? 1.928 1.455 -32.254 1.00 87.50 257 GLU A CA 1
ATOM 2060 C C . GLU A 1 257 ? 1.752 2.916 -32.688 1.00 87.50 257 GLU A C 1
ATOM 2062 O O . GLU A 1 257 ? 2.739 3.596 -32.949 1.00 87.50 257 GLU A O 1
ATOM 2067 N N . ASP A 1 258 ? 0.521 3.436 -32.648 1.00 87.88 258 ASP A N 1
ATOM 2068 C CA . ASP A 1 258 ? 0.230 4.834 -32.987 1.00 87.88 258 ASP A CA 1
ATOM 2069 C C . ASP A 1 258 ? 1.099 5.826 -32.201 1.00 87.88 258 ASP A C 1
ATOM 2071 O O . ASP A 1 258 ? 1.593 6.799 -32.768 1.00 87.88 258 ASP A O 1
ATOM 2075 N N . ASP A 1 259 ? 1.354 5.571 -30.913 1.00 87.31 259 ASP A N 1
ATOM 2076 C CA . ASP A 1 259 ? 2.200 6.449 -30.097 1.00 87.31 259 ASP A CA 1
ATOM 2077 C C . ASP A 1 259 ? 3.633 6.559 -30.653 1.00 87.31 259 ASP A C 1
ATOM 2079 O O . ASP A 1 259 ? 4.277 7.594 -30.472 1.00 87.31 259 ASP A O 1
ATOM 2083 N N . LEU A 1 260 ? 4.138 5.510 -31.317 1.00 87.50 260 LEU A N 1
ATOM 2084 C CA . LEU A 1 260 ? 5.451 5.494 -31.971 1.00 87.50 260 LEU A CA 1
ATOM 2085 C C . LEU A 1 260 ? 5.432 6.248 -33.297 1.00 87.50 260 LEU A C 1
ATOM 2087 O O . LEU A 1 260 ? 6.354 7.023 -33.547 1.00 87.50 260 LEU A O 1
ATOM 2091 N N . LEU A 1 261 ? 4.379 6.068 -34.101 1.00 85.38 261 LEU A N 1
ATOM 2092 C CA . LEU A 1 261 ? 4.233 6.721 -35.408 1.00 85.38 261 LEU A CA 1
ATOM 2093 C C . LEU A 1 261 ? 4.254 8.253 -35.297 1.00 85.38 261 LEU A C 1
ATOM 2095 O O . LEU A 1 261 ? 4.757 8.943 -36.182 1.00 85.38 261 LEU A O 1
ATOM 2099 N N . TYR A 1 262 ? 3.752 8.804 -34.188 1.00 86.38 262 TYR A N 1
ATOM 2100 C CA . TYR A 1 262 ? 3.768 10.249 -33.936 1.00 86.38 262 TYR A CA 1
ATOM 2101 C C . TYR A 1 262 ? 5.041 10.754 -33.233 1.00 86.38 262 TYR A C 1
ATOM 2103 O O . TYR A 1 262 ? 5.161 11.957 -32.961 1.00 86.38 262 TYR A O 1
ATOM 2111 N N . MET A 1 263 ? 6.023 9.892 -32.936 1.00 86.06 263 MET A N 1
ATOM 2112 C CA . MET A 1 263 ? 7.283 10.344 -32.347 1.00 86.06 263 MET A CA 1
ATOM 2113 C C . MET A 1 263 ? 8.185 11.009 -33.377 1.00 86.06 263 MET A C 1
ATOM 2115 O O . MET A 1 263 ? 8.601 10.423 -34.367 1.00 86.06 263 MET A O 1
ATOM 2119 N N . ARG A 1 264 ? 8.611 12.235 -33.064 1.00 83.75 264 ARG A N 1
ATOM 2120 C CA . ARG A 1 264 ? 9.568 12.982 -33.895 1.00 83.75 264 ARG A CA 1
ATOM 2121 C C . ARG A 1 264 ? 10.980 12.396 -33.898 1.00 83.75 264 ARG A C 1
ATOM 2123 O O . ARG A 1 264 ? 11.765 12.732 -34.776 1.00 83.75 264 ARG A O 1
ATOM 2130 N N . SER A 1 265 ? 11.344 11.605 -32.890 1.00 85.56 265 SER A N 1
ATOM 2131 C CA . SER A 1 265 ? 12.688 11.041 -32.774 1.00 85.56 265 SER A CA 1
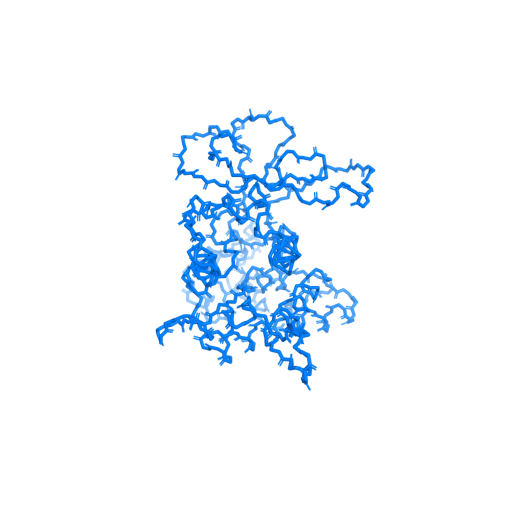ATOM 2132 C C . SER A 1 265 ? 12.626 9.649 -32.160 1.00 85.56 265 SER A C 1
ATOM 2134 O O . SER A 1 265 ? 12.182 9.508 -31.016 1.00 85.56 265 SER A O 1
ATOM 2136 N N . LEU A 1 266 ? 13.125 8.661 -32.896 1.00 87.06 266 LEU A N 1
ATOM 2137 C CA . LEU A 1 266 ? 13.305 7.287 -32.437 1.00 87.06 266 LEU A CA 1
ATOM 2138 C C . LEU A 1 266 ? 14.766 7.036 -32.027 1.00 87.06 266 LEU A C 1
ATOM 2140 O O . LEU A 1 266 ? 15.669 7.731 -32.504 1.00 87.06 266 LEU A O 1
ATOM 2144 N N . PRO A 1 267 ? 15.019 6.081 -31.117 1.00 87.25 267 PRO A N 1
ATOM 2145 C CA . PRO A 1 267 ? 16.373 5.685 -30.747 1.00 87.25 267 PRO A CA 1
ATOM 2146 C C . PRO A 1 267 ? 17.124 5.087 -31.942 1.00 87.25 267 PRO A C 1
ATOM 2148 O O . PRO A 1 267 ? 16.570 4.313 -32.715 1.00 87.25 267 PRO A O 1
ATOM 2151 N N . THR A 1 268 ? 18.414 5.403 -32.059 1.00 84.06 268 THR A N 1
ATOM 2152 C CA . THR A 1 268 ? 19.289 4.891 -33.130 1.00 84.06 268 THR A CA 1
ATOM 2153 C C . THR A 1 268 ? 20.050 3.619 -32.741 1.00 84.06 268 THR A C 1
ATOM 2155 O O . THR A 1 268 ? 20.763 3.062 -33.570 1.00 84.06 268 THR A O 1
ATOM 2158 N N . PHE A 1 269 ? 19.921 3.153 -31.489 1.00 86.31 269 PHE A N 1
ATOM 2159 C CA . PHE A 1 269 ? 20.609 1.970 -30.945 1.00 86.31 269 PHE A CA 1
ATOM 2160 C C . PHE A 1 269 ? 22.113 1.957 -31.277 1.00 86.31 269 PHE A C 1
ATOM 2162 O O . PHE A 1 269 ? 22.614 1.044 -31.930 1.00 86.31 269 PHE A O 1
ATOM 2169 N N . ASN A 1 270 ? 22.828 3.003 -30.848 1.00 85.00 270 ASN A N 1
ATOM 2170 C CA . ASN A 1 270 ? 24.244 3.231 -31.171 1.00 85.00 270 ASN A CA 1
ATOM 2171 C C . ASN A 1 270 ? 24.514 3.294 -32.685 1.00 85.00 270 ASN A C 1
ATOM 2173 O O . ASN A 1 270 ? 25.467 2.691 -33.163 1.00 85.00 270 ASN A O 1
ATOM 2177 N N . GLU A 1 271 ? 23.643 3.982 -33.430 1.00 85.38 271 GLU A N 1
ATOM 2178 C CA . GLU A 1 271 ? 23.722 4.129 -34.897 1.00 85.38 271 GLU A CA 1
ATOM 2179 C C . GLU A 1 271 ? 23.649 2.801 -35.674 1.00 85.38 271 GLU A C 1
ATOM 2181 O O . GLU A 1 271 ? 23.908 2.758 -36.874 1.00 85.38 271 GLU A O 1
ATOM 2186 N N . THR A 1 272 ? 23.240 1.716 -35.009 1.00 89.62 272 THR A N 1
ATOM 2187 C CA . THR A 1 272 ? 23.138 0.382 -35.616 1.00 89.62 272 THR A CA 1
ATOM 2188 C C . THR A 1 272 ? 21.876 0.242 -36.466 1.00 89.62 272 THR A C 1
ATOM 2190 O O . THR A 1 272 ? 21.882 -0.469 -37.468 1.00 89.62 272 THR A O 1
ATOM 2193 N N . LEU A 1 273 ? 20.780 0.901 -36.069 1.00 89.44 273 LEU A N 1
ATOM 2194 C CA . LEU A 1 273 ? 19.488 0.807 -36.752 1.00 89.44 273 LEU A CA 1
ATOM 2195 C C . LEU A 1 273 ? 19.119 2.124 -37.429 1.00 89.44 273 LEU A C 1
ATOM 2197 O O . LEU A 1 273 ? 19.248 3.206 -36.849 1.00 89.44 273 LEU A O 1
ATOM 2201 N N . ARG A 1 274 ? 18.593 2.022 -38.655 1.00 89.88 274 ARG A N 1
ATOM 2202 C CA . ARG A 1 274 ? 17.967 3.158 -39.341 1.00 89.88 274 ARG A CA 1
ATOM 2203 C C . ARG A 1 274 ? 16.638 3.496 -38.652 1.00 89.88 274 ARG A C 1
ATOM 2205 O O . ARG A 1 274 ? 16.015 2.597 -38.089 1.00 89.88 274 ARG A O 1
ATOM 2212 N N . PRO A 1 275 ? 16.145 4.743 -38.755 1.00 86.88 275 PRO A N 1
ATOM 2213 C CA . PRO A 1 275 ? 14.886 5.145 -38.124 1.00 86.88 275 PRO A CA 1
ATOM 2214 C C . PRO A 1 275 ? 13.696 4.233 -38.457 1.00 86.88 275 PRO A C 1
ATOM 2216 O O . PRO A 1 275 ? 12.964 3.860 -37.551 1.00 86.88 275 PRO A O 1
ATOM 2219 N N . ALA A 1 276 ? 13.559 3.802 -39.717 1.00 87.94 276 ALA A N 1
ATOM 2220 C CA . ALA A 1 276 ? 12.493 2.888 -40.138 1.00 87.94 276 ALA A CA 1
ATOM 2221 C C . ALA A 1 276 ? 12.604 1.493 -39.490 1.00 87.94 276 ALA A C 1
ATOM 2223 O O . ALA A 1 276 ? 11.601 0.898 -39.108 1.00 87.94 276 ALA A O 1
ATOM 2224 N N . ASP A 1 277 ? 13.827 0.979 -39.323 1.00 90.31 277 ASP A N 1
ATOM 2225 C CA . ASP A 1 277 ? 14.056 -0.326 -38.692 1.00 90.31 277 ASP A CA 1
ATOM 2226 C C . ASP A 1 277 ? 13.824 -0.240 -37.169 1.00 90.31 277 ASP A C 1
ATOM 2228 O O . ASP A 1 277 ? 13.276 -1.160 -36.561 1.00 90.31 277 ASP A O 1
ATOM 2232 N N . ALA A 1 278 ? 14.196 0.888 -36.551 1.00 90.06 278 ALA A N 1
ATOM 2233 C CA . ALA A 1 278 ? 13.913 1.174 -35.146 1.00 90.06 278 ALA A CA 1
ATOM 2234 C C . ALA A 1 278 ? 12.403 1.320 -34.881 1.00 90.06 278 ALA A C 1
ATOM 2236 O O . ALA A 1 278 ? 11.911 0.821 -33.870 1.00 90.06 278 ALA A O 1
ATOM 2237 N N . GLU A 1 279 ? 11.667 1.960 -35.793 1.00 90.19 279 GLU A N 1
ATOM 2238 C CA . GLU A 1 279 ? 10.206 2.063 -35.750 1.00 90.19 279 GLU A CA 1
ATOM 2239 C C . GLU A 1 279 ? 9.553 0.685 -35.811 1.00 90.19 279 GLU A C 1
ATOM 2241 O O . GLU A 1 279 ? 8.750 0.355 -34.940 1.00 90.19 279 GLU A O 1
ATOM 2246 N N . ALA A 1 280 ? 9.948 -0.149 -36.777 1.00 89.44 280 ALA A N 1
ATOM 2247 C CA . ALA A 1 280 ? 9.426 -1.504 -36.919 1.00 89.44 280 ALA A CA 1
ATOM 2248 C C . ALA A 1 280 ? 9.698 -2.352 -35.666 1.00 89.44 280 ALA A C 1
ATOM 2250 O O . ALA A 1 280 ? 8.782 -2.977 -35.129 1.00 89.44 280 ALA A O 1
ATOM 2251 N N . LEU A 1 281 ? 10.932 -2.318 -35.146 1.00 88.69 281 LEU A N 1
ATOM 2252 C CA . LEU A 1 281 ? 11.307 -3.023 -33.918 1.00 88.69 281 LEU A CA 1
ATOM 2253 C C . LEU A 1 281 ? 10.428 -2.606 -32.733 1.00 88.69 281 LEU A C 1
ATOM 2255 O O . LEU A 1 281 ? 9.871 -3.458 -32.041 1.00 88.69 281 LEU A O 1
ATOM 2259 N N . LEU A 1 282 ? 10.298 -1.300 -32.489 1.00 88.56 282 LEU A N 1
ATOM 2260 C CA . LEU A 1 282 ? 9.499 -0.792 -31.375 1.00 88.56 282 LEU A CA 1
ATOM 2261 C C . LEU A 1 282 ? 8.008 -1.079 -31.570 1.00 88.56 282 LEU A C 1
ATOM 2263 O O . LEU A 1 282 ? 7.331 -1.384 -30.589 1.00 88.56 282 LEU A O 1
ATOM 2267 N N . SER A 1 283 ? 7.519 -1.052 -32.810 1.00 88.62 283 SER A N 1
ATOM 2268 C CA . SER A 1 283 ? 6.135 -1.387 -33.156 1.00 88.62 283 SER A CA 1
ATOM 2269 C C . SER A 1 283 ? 5.830 -2.847 -32.839 1.00 88.62 283 SER A C 1
ATOM 2271 O O . SER A 1 283 ? 4.822 -3.119 -32.190 1.00 88.62 283 SER A O 1
ATOM 2273 N N . PHE A 1 284 ? 6.746 -3.781 -33.127 1.00 87.06 284 PHE A N 1
ATOM 2274 C CA . PHE A 1 284 ? 6.615 -5.176 -32.686 1.00 87.06 284 PHE A CA 1
ATOM 2275 C C . PHE A 1 284 ? 6.531 -5.305 -31.161 1.00 87.06 284 PHE A C 1
ATOM 2277 O O . PHE A 1 284 ? 5.722 -6.077 -30.646 1.00 87.06 284 PHE A O 1
ATOM 2284 N N . LEU A 1 285 ? 7.293 -4.495 -30.420 1.00 84.56 285 LEU A N 1
ATOM 2285 C CA . LEU A 1 285 ? 7.208 -4.436 -28.958 1.00 84.56 285 LEU A CA 1
ATOM 2286 C C . LEU A 1 285 ? 5.904 -3.803 -28.445 1.00 84.56 285 LEU A C 1
ATOM 2288 O O . LEU A 1 285 ? 5.655 -3.827 -27.236 1.00 84.56 285 LEU A O 1
ATOM 2292 N N . THR A 1 286 ? 5.056 -3.230 -29.308 1.00 82.69 286 THR A N 1
ATOM 2293 C CA . THR A 1 286 ? 3.717 -2.766 -28.906 1.00 82.69 286 THR A CA 1
ATOM 2294 C C . THR A 1 286 ? 2.664 -3.861 -28.878 1.00 82.69 286 THR A C 1
ATOM 2296 O O . THR A 1 286 ? 1.635 -3.722 -28.212 1.00 82.69 286 THR A O 1
ATOM 2299 N N . VAL A 1 287 ? 2.961 -4.983 -29.522 1.00 79.75 287 VAL A N 1
ATOM 2300 C CA . VAL A 1 287 ? 2.008 -6.053 -29.748 1.00 79.75 287 VAL A CA 1
ATOM 2301 C C . VAL A 1 287 ? 1.850 -6.931 -28.490 1.00 79.75 287 VAL A C 1
ATOM 2303 O O . VAL A 1 287 ? 2.855 -7.358 -27.914 1.00 79.75 287 VAL A O 1
ATOM 2306 N N . PRO A 1 288 ? 0.615 -7.247 -28.038 1.00 63.12 288 PRO A N 1
ATOM 2307 C CA . PRO A 1 288 ? 0.382 -7.892 -26.739 1.00 63.12 288 PRO A CA 1
ATOM 2308 C C . PRO A 1 288 ? 1.081 -9.243 -26.530 1.00 63.12 288 PRO A C 1
ATOM 2310 O O . PRO A 1 288 ? 1.523 -9.528 -25.423 1.00 63.12 288 PRO A O 1
ATOM 2313 N N . TYR A 1 289 ? 1.205 -10.071 -27.571 1.00 62.53 289 TYR A N 1
ATOM 2314 C CA . TYR A 1 289 ? 1.740 -11.436 -27.457 1.00 62.53 289 TYR A CA 1
ATOM 2315 C C . TYR A 1 289 ? 3.272 -11.509 -27.370 1.00 62.53 289 TYR A C 1
ATOM 2317 O O . TYR A 1 289 ? 3.795 -12.437 -26.758 1.00 62.53 289 TYR A O 1
ATOM 2325 N N . LEU A 1 290 ? 3.989 -10.518 -27.910 1.00 60.62 290 LEU A N 1
ATOM 2326 C CA . LEU A 1 290 ? 5.446 -10.384 -27.747 1.00 60.62 290 LEU A CA 1
ATOM 2327 C C . LEU A 1 290 ? 5.840 -9.809 -26.377 1.00 60.62 290 LEU A C 1
ATOM 2329 O O . LEU A 1 290 ? 6.977 -9.971 -25.947 1.00 60.62 290 LEU A O 1
ATOM 2333 N N . ARG A 1 291 ? 4.904 -9.144 -25.684 1.00 56.69 291 ARG A N 1
ATOM 2334 C CA . ARG A 1 291 ? 5.105 -8.580 -24.338 1.00 56.69 291 ARG A CA 1
ATOM 2335 C C . ARG A 1 291 ? 4.963 -9.608 -23.215 1.00 56.69 291 ARG A C 1
ATOM 2337 O O . ARG A 1 291 ? 5.185 -9.250 -22.060 1.00 56.69 291 ARG A O 1
ATOM 2344 N N . THR A 1 292 ? 4.583 -10.850 -23.517 1.00 53.88 292 THR A N 1
ATOM 2345 C CA . THR A 1 292 ? 4.603 -11.920 -22.517 1.00 53.88 292 THR A CA 1
ATOM 2346 C C . THR A 1 292 ? 6.060 -12.177 -22.137 1.00 53.88 292 THR A C 1
ATOM 2348 O O . THR A 1 292 ? 6.832 -12.542 -23.023 1.00 53.88 292 THR A O 1
ATOM 2351 N N . PRO A 1 293 ? 6.476 -11.964 -20.877 1.00 46.16 293 PRO A N 1
ATOM 2352 C CA . PRO A 1 293 ? 7.795 -12.408 -20.461 1.00 46.16 293 PRO A CA 1
ATOM 2353 C C . PRO A 1 293 ? 7.863 -13.927 -20.652 1.00 46.16 293 PRO A C 1
ATOM 2355 O O . PRO A 1 293 ? 7.000 -14.638 -20.130 1.00 46.16 293 PRO A O 1
ATOM 2358 N N . LEU A 1 294 ? 8.816 -14.384 -21.469 1.00 36.78 294 LEU A N 1
ATOM 2359 C CA . LEU A 1 294 ? 9.175 -15.800 -21.576 1.00 36.78 294 LEU A CA 1
ATOM 2360 C C . LEU A 1 294 ? 9.733 -16.301 -20.242 1.00 36.78 294 LEU A C 1
ATOM 2362 O O . LEU A 1 294 ? 10.462 -15.524 -19.590 1.00 36.78 294 LEU A O 1
#

Sequence (294 aa):
VLGAISAVADRVARTRTRCMRDEKELERRQSEFSELINGNGPTQEWRPLAVDPVSFLRQSETIEVAAPELNIARTAVVSYFSGVLEHFQIKRSKDDTLFDWDHNDWMLFTGKERGLQRLVRALCASHLLQVGDWAVAVSGQDKYMNHTWPEFECFRDIIFWWKYMLCTDINVNPGVNNYMPAHAYLQWTVADEQNAFGSPPNRGKVFQVGALGKEHLMTTGQNFPHPGNRPKPKSSGLRYPSAAKASQYTKLPVRTEDDLLYMRSLPTFNETLRPADAEALLSFLTVPYLRTPL

pLDDT: mean 85.9, std 10.87, range [36.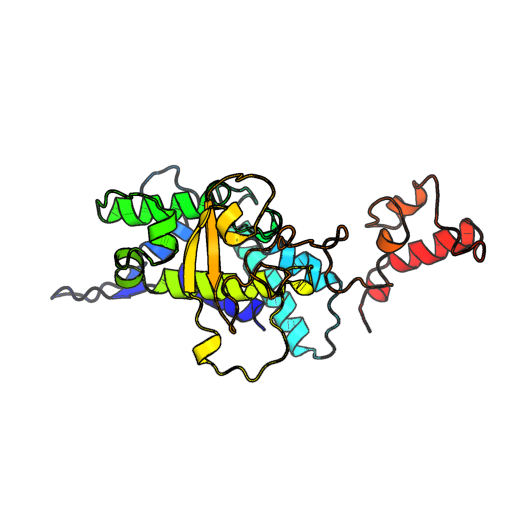78, 97.31]